Protein AF-A0A8S3S6T2-F1 (afdb_monomer)

Secondary structure (DSSP, 8-state):
-HHHHHHHHHHHHHHHHT---HHHHHHHHHHHTHHHHTTTHHHHTTS--HHHHHHHHHHHHHHHT--TTS-HHHHHHHTT---HHHHHHHHHHHHHHHHHTS-TTSHHHHHHHHHHHHHHTT--SHHHHHHHHHHHTT-HHHHHH---S-HHHHHHHHHHHHHHHHHHHHHHHHHHHHHHHHHHHHHHHHTT--

Mean predicted aligned error: 10.06 Å

Foldseek 3Di:
DQLVVQLVVLVVV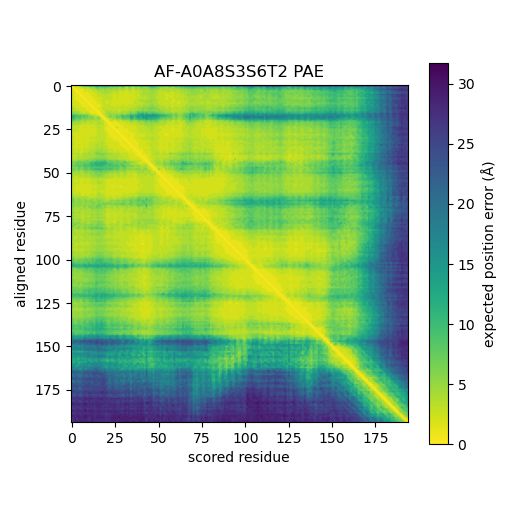CVVVVDLDLVVSVVSCCVGNVCVLLVCLLQVLLDDDVVQQVSVLVSLCVSVVHDPPDDSVVSQVVSVHDGSSLVSNLNNVLVLLVLLPDDCPDPVVVVVVVVVVVVVVVDDDSLNSNCCSCVVLVNNVCNVVSHDDDSVVVSVVSSVSSVVVVVVVVVVVVVVVVVVVVVVVVVVVVVVPD

Solvent-accessible surface area (backbone atoms only — not comparable to full-atom values): 11033 Å² total; per-residue (Å²): 116,68,56,58,51,49,48,51,50,51,53,50,53,34,61,74,68,72,49,76,52,66,66,62,52,48,55,52,39,59,70,60,34,43,61,65,72,48,58,64,17,49,78,63,17,74,61,92,60,69,70,64,47,51,56,53,44,55,48,38,23,58,66,74,69,49,61,91,84,56,61,59,66,58,40,28,57,80,67,74,49,79,68,59,60,58,65,32,44,44,34,29,52,54,47,51,53,52,46,59,76,45,62,76,87,39,66,71,38,46,54,46,54,53,45,44,56,40,31,78,73,70,42,86,48,70,53,44,43,51,48,51,55,32,46,77,70,74,41,42,68,52,65,73,63,65,58,70,90,58,63,66,64,47,52,55,52,49,54,49,47,54,55,49,59,46,51,54,51,50,53,54,48,53,53,50,56,50,50,51,50,54,50,53,52,54,57,55,63,62,72,75,77,121

Nearest PDB structures (foldseek):
  1jad-assembly1_B  TM=1.610E-01  e=6.291E+00  Meleagris gallopavo

Radius of gyration: 21.21 Å; Cα contacts (8 Å, |Δi|>4): 135; chains: 1; bounding box: 50×42×71 Å

Structure (mmCIF, N/CA/C/O backbone):
data_AF-A0A8S3S6T2-F1
#
_entry.id   AF-A0A8S3S6T2-F1
#
loop_
_atom_site.group_PDB
_atom_site.id
_atom_site.type_symbol
_atom_site.label_atom_id
_atom_site.label_alt_id
_atom_site.label_comp_id
_atom_site.label_asym_id
_atom_site.label_entity_id
_atom_site.label_seq_id
_atom_site.pdbx_PDB_ins_code
_atom_site.Cartn_x
_atom_site.Cartn_y
_atom_site.Cartn_z
_atom_site.occupancy
_atom_site.B_iso_or_equiv
_atom_site.auth_seq_id
_atom_site.auth_comp_id
_atom_site.auth_asym_id
_atom_site.auth_atom_id
_atom_site.pdbx_PDB_model_num
ATOM 1 N N . MET A 1 1 ? 0.629 12.978 9.770 1.00 64.44 1 MET A N 1
ATOM 2 C CA . MET A 1 1 ? -0.128 14.233 9.999 1.00 64.44 1 MET A CA 1
ATOM 3 C C . MET A 1 1 ? -1.414 14.351 9.166 1.00 64.44 1 MET A C 1
ATOM 5 O O . MET A 1 1 ? -2.444 14.631 9.758 1.00 64.44 1 MET A O 1
ATOM 9 N N . GLN A 1 2 ? -1.421 14.128 7.840 1.00 82.88 2 GLN A N 1
ATOM 10 C CA . GLN A 1 2 ? -2.664 14.239 7.039 1.00 82.88 2 GLN A CA 1
ATOM 11 C C . GLN A 1 2 ? -3.603 13.024 7.177 1.00 82.88 2 GLN A C 1
ATOM 13 O O . GLN A 1 2 ? -4.803 13.198 7.371 1.00 82.88 2 GLN A O 1
ATOM 18 N N . CYS A 1 3 ? -3.068 11.796 7.185 1.00 86.81 3 CYS A N 1
ATOM 19 C CA . CYS A 1 3 ? -3.890 10.588 7.354 1.00 86.81 3 CYS A CA 1
ATOM 20 C C . CYS A 1 3 ? -4.623 10.554 8.701 1.00 86.81 3 CYS A C 1
ATOM 22 O O . CYS A 1 3 ? -5.774 10.141 8.771 1.00 86.81 3 CYS A O 1
ATOM 24 N N . GLU A 1 4 ? -3.983 11.024 9.775 1.00 88.75 4 GLU A N 1
ATOM 25 C CA . GLU A 1 4 ? -4.606 11.080 11.104 1.00 88.75 4 GLU A CA 1
ATOM 26 C C . GLU A 1 4 ? -5.757 12.091 11.159 1.00 88.75 4 GLU A C 1
ATOM 28 O O . GLU A 1 4 ? -6.764 11.825 11.811 1.00 88.75 4 GLU A O 1
ATOM 33 N N . LYS A 1 5 ? -5.664 13.209 10.424 1.00 90.69 5 LYS A N 1
ATOM 34 C CA . LYS A 1 5 ? -6.773 14.164 10.281 1.00 90.69 5 LYS A CA 1
ATOM 35 C C . LYS A 1 5 ? -7.962 13.527 9.563 1.00 90.69 5 LYS A C 1
ATOM 37 O O . LYS A 1 5 ? -9.080 13.609 10.066 1.00 90.69 5 LYS A O 1
ATOM 42 N N . ALA A 1 6 ? -7.716 12.850 8.440 1.00 91.69 6 ALA A N 1
ATOM 43 C CA . ALA A 1 6 ? -8.756 12.125 7.708 1.00 91.69 6 ALA A CA 1
ATOM 44 C C . ALA A 1 6 ? -9.410 11.043 8.582 1.00 91.69 6 ALA A C 1
ATOM 46 O O . ALA A 1 6 ? -10.631 10.939 8.650 1.00 91.69 6 ALA A O 1
ATOM 47 N N . LEU A 1 7 ? -8.603 10.299 9.337 1.00 92.44 7 LEU A N 1
ATOM 48 C CA . LEU A 1 7 ? -9.078 9.265 10.249 1.00 92.44 7 LEU A CA 1
ATOM 49 C C . LEU A 1 7 ? -9.921 9.854 11.392 1.00 92.44 7 LEU A C 1
ATOM 51 O O . LEU A 1 7 ? -10.981 9.320 11.702 1.00 92.44 7 LEU A O 1
ATOM 55 N N . ASN A 1 8 ? -9.513 10.976 11.988 1.00 92.06 8 ASN A N 1
ATOM 56 C CA . ASN A 1 8 ? -10.302 11.660 13.018 1.00 92.06 8 ASN A CA 1
ATOM 57 C C . ASN A 1 8 ? -11.626 12.211 12.473 1.00 92.06 8 ASN A C 1
ATOM 59 O O . ASN A 1 8 ? -12.642 12.154 13.163 1.00 92.06 8 ASN A O 1
ATOM 63 N N . MET A 1 9 ? -11.636 12.686 11.228 1.00 92.00 9 MET A N 1
ATOM 64 C CA . MET A 1 9 ? -12.861 13.101 10.551 1.00 92.00 9 MET A CA 1
ATOM 65 C C . MET A 1 9 ? -13.825 11.922 10.361 1.00 92.00 9 MET A C 1
ATOM 67 O O . MET A 1 9 ? -14.999 12.055 10.698 1.00 92.00 9 MET A O 1
ATOM 71 N N . ILE A 1 10 ? -13.335 10.751 9.929 1.00 91.88 10 ILE A N 1
ATOM 72 C CA . ILE A 1 10 ? -14.151 9.526 9.834 1.00 91.88 10 ILE A CA 1
ATOM 73 C C . ILE A 1 10 ? -14.732 9.165 11.201 1.00 91.88 10 ILE A C 1
ATOM 75 O O . ILE A 1 10 ? -15.937 8.946 11.316 1.00 91.88 10 ILE A O 1
ATOM 79 N N . LYS A 1 11 ? -13.899 9.158 12.251 1.00 90.31 11 LYS A N 1
ATOM 80 C CA . LYS A 1 11 ? -14.349 8.863 13.619 1.00 90.31 11 LYS A CA 1
ATOM 81 C C . LYS A 1 11 ? -15.493 9.773 14.047 1.00 90.31 11 LYS A C 1
ATOM 83 O O . LYS A 1 11 ? -16.499 9.305 14.569 1.00 90.31 11 LYS A O 1
ATOM 88 N N . HIS A 1 12 ? -15.348 11.069 13.797 1.00 90.56 12 HIS A N 1
ATOM 89 C CA . HIS A 1 12 ? -16.364 12.058 14.119 1.00 90.56 12 HIS A CA 1
ATOM 90 C C . HIS A 1 12 ? -17.656 11.854 13.309 1.00 90.56 12 HIS A C 1
ATOM 92 O O . HIS A 1 12 ? -18.742 11.891 13.885 1.00 90.56 12 HIS A O 1
ATOM 98 N N . CYS A 1 13 ? -17.560 11.583 12.004 1.00 89.25 13 CYS A N 1
ATOM 99 C CA . CYS A 1 13 ? -18.720 11.271 11.164 1.00 89.25 13 CYS A CA 1
ATOM 100 C C . CYS A 1 13 ? -19.471 10.028 11.656 1.00 89.25 13 CYS A C 1
ATOM 102 O O . CYS A 1 13 ? -20.690 10.065 11.785 1.00 89.25 13 CYS A O 1
ATOM 104 N N . MET A 1 14 ? -18.758 8.954 11.997 1.00 88.88 14 MET A N 1
ATOM 105 C CA . MET A 1 14 ? -19.370 7.726 12.512 1.00 88.88 14 MET A CA 1
ATOM 106 C C . MET A 1 14 ? -20.026 7.931 13.880 1.00 88.88 14 MET A C 1
ATOM 108 O O . MET A 1 14 ? -21.134 7.451 14.103 1.00 88.88 14 MET A O 1
ATOM 112 N N . CYS A 1 15 ? -19.395 8.702 14.774 1.00 87.31 15 CYS A N 1
ATOM 113 C CA . CYS A 1 15 ? -20.009 9.080 16.047 1.00 87.31 15 CYS A CA 1
ATOM 114 C C . CYS A 1 15 ? -21.300 9.885 15.842 1.00 87.31 15 CYS A C 1
ATOM 116 O O . CYS A 1 15 ? -22.280 9.627 16.533 1.00 87.31 15 CYS A O 1
ATOM 118 N N . LYS A 1 16 ? -21.330 10.818 14.880 1.00 89.31 16 LYS A N 1
ATOM 119 C CA . LYS A 1 16 ? -22.539 11.595 14.553 1.00 89.31 16 LYS A CA 1
ATOM 120 C C . LYS A 1 16 ? -23.675 10.739 13.996 1.00 89.31 16 LYS A C 1
ATOM 122 O O . LYS A 1 16 ? -24.831 11.038 14.262 1.00 89.31 16 LYS A O 1
ATOM 127 N N . LEU A 1 17 ? -23.349 9.697 13.236 1.00 87.19 17 LEU A N 1
ATOM 128 C CA . LEU A 1 17 ? -24.334 8.756 12.699 1.00 87.19 17 LEU A CA 1
ATOM 129 C C . LEU A 1 17 ? -24.820 7.743 13.748 1.00 87.19 17 LEU A C 1
ATOM 131 O O . LEU A 1 17 ? -25.789 7.037 13.499 1.00 87.19 17 LEU A O 1
ATOM 135 N N . GLY A 1 18 ? -24.157 7.644 14.907 1.00 84.94 18 GLY A N 1
ATOM 136 C CA . GLY A 1 18 ? -24.501 6.683 15.959 1.00 84.94 18 GLY A CA 1
ATOM 137 C C . GLY A 1 18 ? -24.219 5.220 15.593 1.00 84.94 18 GLY A C 1
ATOM 138 O O . GLY A 1 18 ? -24.588 4.321 16.342 1.00 84.94 18 GLY A O 1
ATOM 139 N N . THR A 1 19 ? -23.549 4.961 14.467 1.00 82.00 19 THR A N 1
ATOM 140 C CA . THR A 1 19 ? -23.287 3.610 13.954 1.00 82.00 19 THR A CA 1
ATOM 141 C C . THR A 1 19 ? -21.805 3.261 14.032 1.00 82.00 19 THR A C 1
ATOM 143 O O . THR A 1 19 ? -20.956 4.026 13.571 1.00 82.00 19 THR A O 1
ATOM 146 N N . ARG A 1 20 ? -21.493 2.057 14.521 1.00 80.00 20 ARG A N 1
ATOM 147 C CA . ARG A 1 20 ? -20.164 1.429 14.404 1.00 80.00 20 ARG A CA 1
ATOM 148 C C . ARG A 1 20 ? -20.196 0.228 13.464 1.00 80.00 20 ARG A C 1
ATOM 1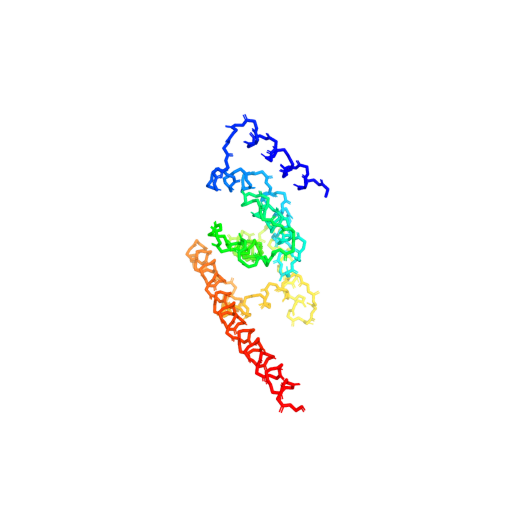50 O O . ARG A 1 20 ? -19.625 -0.814 13.763 1.00 80.00 20 ARG A O 1
ATOM 157 N N . ASP A 1 21 ? -20.897 0.368 12.342 1.00 89.31 21 ASP A N 1
ATOM 158 C CA . ASP A 1 21 ? -20.868 -0.669 11.317 1.00 89.31 21 ASP A CA 1
ATOM 159 C C . ASP A 1 21 ? -19.452 -0.788 10.740 1.00 89.31 21 ASP A C 1
ATOM 161 O O . ASP A 1 21 ? -18.853 0.196 10.288 1.00 89.31 21 ASP A O 1
ATOM 165 N N . ILE A 1 22 ? -18.927 -2.011 10.781 1.00 88.31 22 ILE A N 1
ATOM 166 C CA . ILE A 1 22 ? -17.575 -2.336 10.344 1.00 88.31 22 ILE A CA 1
ATOM 167 C C . ILE A 1 22 ? -17.441 -2.063 8.844 1.00 88.31 22 ILE A C 1
ATOM 169 O O . ILE A 1 22 ? -16.479 -1.426 8.406 1.00 88.31 22 ILE A O 1
ATOM 173 N N . ASN A 1 23 ? -18.447 -2.463 8.064 1.00 90.31 23 ASN A N 1
ATOM 174 C CA . ASN A 1 23 ? -18.429 -2.330 6.612 1.00 90.31 23 ASN A CA 1
ATOM 175 C C . ASN A 1 23 ? -18.438 -0.862 6.183 1.00 90.31 23 ASN A C 1
ATOM 177 O O . ASN A 1 23 ? -17.625 -0.452 5.354 1.00 90.31 23 ASN A O 1
ATOM 181 N N . LEU A 1 24 ? -19.322 -0.047 6.763 1.00 90.88 24 LEU A N 1
ATOM 182 C CA . LEU A 1 24 ? -19.354 1.393 6.516 1.00 90.88 24 LEU A CA 1
ATOM 183 C C . LEU A 1 24 ? -18.045 2.075 6.931 1.00 90.88 24 LEU A C 1
ATOM 185 O O . LEU A 1 24 ? -17.508 2.884 6.172 1.00 90.88 24 LEU A O 1
ATOM 189 N N . GLY A 1 25 ? -17.506 1.728 8.104 1.00 91.12 25 GLY A N 1
ATOM 190 C CA . GLY A 1 25 ? -16.242 2.277 8.591 1.00 91.12 25 GLY A CA 1
ATOM 191 C C . GLY A 1 25 ? -15.090 2.027 7.618 1.00 91.12 25 GLY A C 1
ATOM 192 O O . GLY A 1 25 ? -14.357 2.958 7.277 1.00 91.12 25 GLY A O 1
ATOM 193 N N . PHE A 1 26 ? -14.967 0.800 7.105 1.00 92.25 26 PHE A N 1
ATOM 194 C CA . PHE A 1 26 ? -13.933 0.477 6.122 1.00 92.25 26 PHE A CA 1
ATOM 195 C C . PHE A 1 26 ? -14.191 1.074 4.741 1.00 92.25 26 PHE A C 1
ATOM 197 O O . PHE A 1 26 ? -13.233 1.504 4.107 1.00 92.25 26 PHE A O 1
ATOM 204 N N . LYS A 1 27 ? -15.446 1.219 4.297 1.00 92.25 27 LYS A N 1
ATOM 205 C CA . LYS A 1 27 ? -15.754 1.956 3.056 1.00 92.25 27 LYS A CA 1
ATOM 206 C C . LYS A 1 27 ? -15.274 3.407 3.120 1.00 92.25 27 LYS A C 1
ATOM 208 O O . LYS A 1 27 ? -14.689 3.907 2.158 1.00 92.25 27 LYS A O 1
ATOM 213 N N . LEU A 1 28 ? -15.482 4.078 4.254 1.00 92.62 28 LEU A N 1
ATOM 214 C CA . LEU A 1 28 ? -14.995 5.444 4.473 1.00 92.62 28 LEU A CA 1
ATOM 215 C C . LEU A 1 28 ? -13.465 5.488 4.562 1.00 92.62 28 LEU A C 1
ATOM 217 O O . LEU A 1 28 ? -12.834 6.369 3.977 1.00 92.62 28 LEU A O 1
ATOM 221 N N . PHE A 1 29 ? -12.862 4.519 5.250 1.00 93.31 29 PHE A N 1
ATOM 222 C CA . PHE A 1 29 ? -11.410 4.391 5.343 1.00 93.31 29 PHE A CA 1
ATOM 223 C C . PHE A 1 29 ? -10.761 4.210 3.965 1.00 93.31 29 PHE A C 1
ATOM 225 O O . PHE A 1 29 ? -9.846 4.958 3.613 1.00 93.31 29 PHE A O 1
ATOM 232 N N . ASP A 1 30 ? -11.261 3.271 3.164 1.00 92.38 30 ASP A N 1
ATOM 233 C CA . ASP A 1 30 ? -10.734 2.968 1.833 1.00 92.38 30 ASP A CA 1
ATOM 234 C C . ASP A 1 30 ? -10.963 4.133 0.852 1.00 92.38 30 ASP A C 1
ATOM 236 O O . ASP A 1 30 ? -10.140 4.365 -0.029 1.00 92.38 30 ASP A O 1
ATOM 240 N N . SER A 1 31 ? -12.017 4.934 1.040 1.00 92.75 31 SER A N 1
ATOM 241 C CA . SER A 1 31 ? -12.287 6.102 0.187 1.00 92.75 31 SER A CA 1
ATOM 242 C C . SER A 1 31 ? -11.440 7.330 0.537 1.00 92.75 31 SER A C 1
ATOM 244 O O . SER A 1 31 ? -11.069 8.088 -0.354 1.00 92.75 31 SER A O 1
ATOM 246 N N . MET A 1 32 ? -11.140 7.565 1.820 1.00 92.75 32 MET A N 1
ATOM 247 C CA . MET A 1 32 ? -10.500 8.815 2.265 1.00 92.75 32 MET A CA 1
ATOM 248 C C . MET A 1 32 ? -9.049 8.642 2.710 1.00 92.75 32 MET A C 1
ATOM 250 O O . MET A 1 32 ? -8.221 9.514 2.468 1.00 92.75 32 MET A O 1
ATOM 254 N N . VAL A 1 33 ? -8.732 7.544 3.398 1.00 93.12 33 VAL A N 1
ATOM 255 C CA . VAL A 1 33 ? -7.414 7.327 4.013 1.00 93.12 33 VAL A CA 1
ATOM 256 C C . VAL A 1 33 ? -6.501 6.552 3.071 1.00 93.12 33 VAL A C 1
ATOM 258 O O . VAL A 1 33 ? -5.336 6.923 2.922 1.00 93.12 33 VAL A O 1
ATOM 261 N N . ALA A 1 34 ? -7.014 5.517 2.401 1.00 90.62 34 ALA A N 1
ATOM 262 C CA . ALA A 1 34 ? -6.203 4.693 1.509 1.00 90.62 34 ALA A CA 1
ATOM 263 C C . ALA A 1 34 ? -5.533 5.486 0.364 1.00 90.62 34 ALA A C 1
ATOM 265 O O . ALA A 1 34 ? -4.336 5.283 0.164 1.00 90.62 34 ALA A O 1
ATOM 266 N N . PRO A 1 35 ? -6.188 6.450 -0.323 1.00 91.44 35 PRO A N 1
ATOM 267 C CA . PRO A 1 35 ? -5.526 7.250 -1.359 1.00 91.44 35 PRO A CA 1
ATOM 268 C C . PRO A 1 35 ? -4.346 8.070 -0.825 1.00 91.44 35 PRO A C 1
ATOM 270 O O . PRO A 1 35 ? -3.339 8.225 -1.512 1.00 91.44 35 PRO A O 1
ATOM 273 N N . ILE A 1 36 ? -4.443 8.558 0.417 1.00 92.81 36 ILE A N 1
ATOM 274 C CA . ILE A 1 36 ? -3.371 9.324 1.066 1.00 92.81 36 ILE A CA 1
ATOM 275 C C . ILE A 1 36 ? -2.209 8.394 1.435 1.00 92.81 36 ILE A C 1
ATOM 277 O O . ILE A 1 36 ? -1.050 8.752 1.246 1.00 92.81 36 ILE A O 1
ATOM 281 N N . LEU A 1 37 ? -2.508 7.192 1.939 1.00 90.38 37 LEU A N 1
ATOM 282 C CA . LEU A 1 37 ? -1.490 6.197 2.296 1.00 90.38 37 LEU A CA 1
ATOM 283 C C . LEU A 1 37 ? -0.775 5.616 1.074 1.00 90.38 37 LEU A C 1
ATOM 285 O O . LEU A 1 37 ? 0.415 5.321 1.140 1.00 90.38 37 LEU A O 1
ATOM 289 N N . TYR A 1 38 ? -1.494 5.441 -0.031 1.00 90.50 38 TYR A N 1
ATOM 290 C CA . TYR A 1 38 ? -0.960 4.872 -1.266 1.00 90.50 38 TYR A CA 1
ATOM 291 C C . TYR A 1 38 ? -0.344 5.913 -2.198 1.00 90.50 38 TYR A C 1
ATOM 293 O O . TYR A 1 38 ? 0.106 5.567 -3.292 1.00 90.50 38 TYR A O 1
ATOM 301 N N . TYR A 1 39 ? -0.287 7.175 -1.778 1.00 91.50 39 TYR A N 1
ATOM 302 C CA . TYR A 1 39 ? 0.362 8.212 -2.558 1.00 91.50 39 TYR A CA 1
ATOM 303 C C . TYR A 1 39 ? 1.842 7.872 -2.786 1.00 91.50 39 TYR A C 1
ATOM 305 O O . TYR A 1 39 ? 2.598 7.635 -1.844 1.00 91.50 39 TYR A O 1
ATOM 313 N N . GLY A 1 40 ? 2.250 7.813 -4.055 1.00 88.06 40 GLY A N 1
ATOM 314 C CA . GLY A 1 40 ? 3.617 7.455 -4.443 1.00 88.06 40 GLY A CA 1
ATOM 315 C C . GLY A 1 40 ? 3.986 5.980 -4.234 1.00 88.06 40 GLY A C 1
ATOM 316 O O . GLY A 1 40 ? 5.147 5.619 -4.428 1.00 88.06 40 GLY A O 1
ATOM 317 N N . ALA A 1 41 ? 3.032 5.112 -3.882 1.00 90.62 41 ALA A N 1
ATOM 318 C CA . ALA A 1 41 ? 3.279 3.683 -3.680 1.00 90.62 41 ALA A CA 1
ATOM 319 C C . ALA A 1 41 ? 3.882 2.997 -4.915 1.00 90.62 41 ALA A C 1
ATOM 321 O O . ALA A 1 41 ? 4.636 2.051 -4.777 1.00 90.62 41 ALA A O 1
ATOM 322 N N . GLU A 1 42 ? 3.612 3.483 -6.123 1.00 90.75 42 GLU A N 1
ATOM 323 C CA . GLU A 1 42 ? 4.175 2.932 -7.365 1.00 90.75 42 GLU A CA 1
ATOM 324 C C . GLU A 1 42 ? 5.709 3.034 -7.423 1.00 90.75 42 GLU A C 1
ATOM 326 O O . GLU A 1 42 ? 6.390 2.154 -7.946 1.00 90.75 42 GLU A O 1
ATOM 331 N N . LEU A 1 43 ? 6.271 4.085 -6.825 1.00 89.00 43 LEU A N 1
ATOM 332 C CA . LEU A 1 43 ? 7.713 4.320 -6.806 1.00 89.00 43 LEU A CA 1
ATOM 333 C C . LEU A 1 43 ? 8.363 3.790 -5.525 1.00 89.00 43 LEU A C 1
ATOM 335 O O . LEU A 1 43 ? 9.454 3.227 -5.573 1.00 89.00 43 LEU A O 1
ATOM 339 N N . TRP A 1 44 ? 7.696 3.948 -4.380 1.00 86.25 44 TRP A N 1
ATOM 340 C CA . TRP A 1 44 ? 8.269 3.647 -3.062 1.00 86.25 44 TRP A CA 1
ATOM 341 C C . TRP A 1 44 ? 7.779 2.325 -2.458 1.00 86.25 44 TRP A C 1
ATOM 343 O O . TRP A 1 44 ? 8.333 1.853 -1.468 1.00 86.25 44 TRP A O 1
ATOM 353 N N . GLY A 1 45 ? 6.771 1.693 -3.063 1.00 83.00 45 GLY A N 1
ATOM 354 C CA . GLY A 1 45 ? 6.038 0.558 -2.499 1.00 83.00 45 GLY A CA 1
ATOM 355 C C . GLY A 1 45 ? 6.752 -0.782 -2.480 1.00 83.00 45 GLY A C 1
ATOM 356 O O . GLY A 1 45 ? 6.132 -1.807 -2.221 1.00 83.00 45 GLY A O 1
ATOM 357 N N . T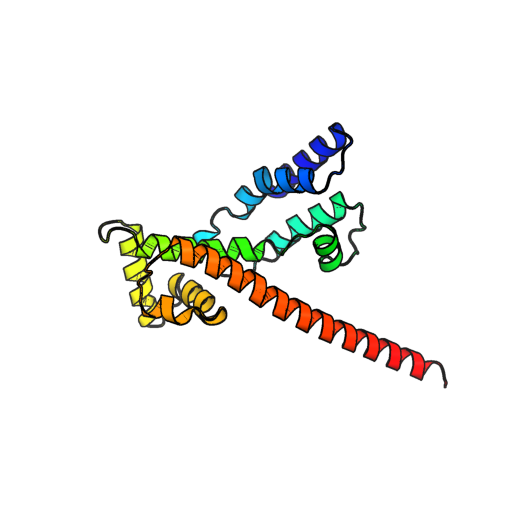HR A 1 46 ? 8.050 -0.805 -2.759 1.00 80.25 46 THR A N 1
ATOM 358 C CA . THR A 1 46 ? 8.830 -2.041 -2.836 1.00 80.25 46 THR A CA 1
ATOM 359 C C . THR A 1 46 ? 9.206 -2.599 -1.464 1.00 80.25 46 THR A C 1
ATOM 361 O O . THR A 1 46 ? 9.584 -3.760 -1.358 1.00 80.25 46 THR A O 1
ATOM 364 N N . GLU A 1 47 ? 9.126 -1.787 -0.408 1.00 80.19 47 GLU A N 1
ATOM 365 C CA . GLU A 1 47 ? 9.561 -2.141 0.946 1.00 80.19 47 GLU A CA 1
ATOM 366 C C . GLU A 1 47 ? 8.412 -2.044 1.958 1.00 80.19 47 GLU A C 1
ATOM 368 O O . GLU A 1 47 ? 7.450 -1.292 1.779 1.00 80.19 47 GLU A O 1
ATOM 373 N N . LYS A 1 48 ? 8.494 -2.828 3.042 1.00 77.50 48 LYS A N 1
ATOM 374 C CA . LYS A 1 48 ? 7.467 -2.837 4.090 1.00 77.50 48 LYS A CA 1
ATOM 375 C C . LYS A 1 48 ? 7.600 -1.605 4.982 1.00 77.50 48 LYS A C 1
ATOM 377 O O . LYS A 1 48 ? 8.517 -1.509 5.793 1.00 77.50 48 LYS A O 1
ATOM 382 N N . VAL A 1 49 ? 6.624 -0.706 4.891 1.00 81.44 49 VAL A N 1
ATOM 383 C CA . VAL A 1 49 ? 6.540 0.491 5.735 1.00 81.44 49 VAL A CA 1
ATOM 384 C C . VAL A 1 49 ? 5.618 0.221 6.928 1.00 81.44 49 VAL A C 1
ATOM 386 O O . VAL A 1 49 ? 4.404 0.078 6.773 1.00 81.44 49 VAL A O 1
ATOM 389 N N . LYS A 1 50 ? 6.187 0.156 8.140 1.00 83.12 50 LYS A N 1
ATOM 390 C CA . LYS A 1 50 ? 5.441 -0.117 9.390 1.00 83.12 50 LYS A CA 1
ATOM 391 C C . LYS A 1 50 ? 4.406 0.967 9.723 1.00 83.12 50 LYS A C 1
ATOM 393 O O . LYS A 1 50 ? 3.380 0.679 10.346 1.00 83.12 50 LYS A O 1
ATOM 398 N N . ASP A 1 51 ? 4.647 2.199 9.289 1.00 84.94 51 ASP A N 1
ATOM 399 C CA . ASP A 1 51 ? 3.771 3.335 9.586 1.00 84.94 51 ASP A CA 1
ATOM 400 C C . ASP A 1 51 ? 2.398 3.200 8.919 1.00 84.94 51 ASP A C 1
ATOM 402 O O . ASP A 1 51 ? 1.386 3.572 9.513 1.00 84.94 51 ASP A O 1
ATOM 406 N N . ILE A 1 52 ? 2.343 2.589 7.729 1.00 87.19 52 ILE A N 1
ATOM 407 C CA . ILE A 1 52 ? 1.093 2.357 6.993 1.00 87.19 52 ILE A CA 1
ATOM 408 C C . ILE A 1 52 ? 0.185 1.408 7.788 1.00 87.19 52 ILE A C 1
ATOM 410 O O . ILE A 1 52 ? -0.985 1.711 8.026 1.00 87.19 52 ILE A O 1
ATOM 414 N N . GLU A 1 53 ? 0.740 0.299 8.286 1.00 88.75 53 GLU A N 1
ATOM 415 C CA . GLU A 1 53 ? -0.000 -0.675 9.102 1.00 88.75 53 GLU A CA 1
ATOM 416 C C . GLU A 1 53 ? -0.475 -0.083 10.429 1.00 88.75 53 GLU A C 1
ATOM 418 O O . GLU A 1 53 ? -1.558 -0.406 10.921 1.00 88.75 53 GLU A O 1
ATOM 423 N N . THR A 1 54 ? 0.313 0.821 11.011 1.00 90.19 54 THR A N 1
ATOM 424 C CA . THR A 1 54 ? -0.025 1.464 12.284 1.00 90.19 54 THR A CA 1
ATOM 425 C C . THR A 1 54 ? -1.330 2.257 12.183 1.00 90.19 54 THR A C 1
ATOM 427 O O . THR A 1 54 ? -2.127 2.249 13.123 1.00 90.19 54 THR A O 1
ATOM 430 N N . VAL A 1 55 ? -1.593 2.897 11.039 1.00 91.81 55 VAL A N 1
ATOM 431 C CA . VAL A 1 55 ? -2.838 3.644 10.803 1.00 91.81 55 VAL A CA 1
ATOM 432 C C . VAL A 1 55 ? -4.048 2.707 10.755 1.00 91.81 55 VAL A C 1
ATOM 434 O O . VAL A 1 55 ? -5.035 2.972 11.447 1.00 91.81 55 VAL A O 1
ATOM 437 N N . GLN A 1 56 ? -3.965 1.590 10.019 1.00 91.56 56 GLN A N 1
ATOM 438 C CA . GLN A 1 56 ? -5.045 0.595 9.979 1.00 91.56 56 GLN A CA 1
ATOM 439 C C . GLN A 1 56 ? -5.289 -0.017 11.363 1.00 91.56 56 GLN A C 1
ATOM 441 O O . GLN A 1 56 ? -6.427 -0.065 11.818 1.00 91.56 56 GLN A O 1
ATOM 446 N N . ASN A 1 57 ? -4.235 -0.420 12.074 1.00 92.06 57 ASN A N 1
ATOM 447 C CA . ASN A 1 57 ? -4.365 -1.046 13.392 1.00 92.06 57 ASN A CA 1
ATOM 448 C C . ASN A 1 57 ? -5.026 -0.113 14.417 1.00 92.06 57 ASN A C 1
ATOM 450 O O . ASN A 1 57 ? -5.897 -0.542 15.177 1.00 92.06 57 ASN A O 1
ATOM 454 N N . LYS A 1 58 ? -4.662 1.178 14.414 1.00 91.62 58 LYS A N 1
ATOM 455 C CA . LYS A 1 58 ? -5.321 2.201 15.243 1.00 91.62 58 LYS A CA 1
ATOM 456 C C . LYS A 1 58 ? -6.806 2.339 14.897 1.00 91.62 58 LYS A C 1
ATOM 458 O O . LYS A 1 58 ? -7.617 2.543 15.801 1.00 91.62 58 LYS A O 1
ATOM 463 N N . PHE A 1 59 ? -7.159 2.253 13.614 1.00 91.69 59 PHE A N 1
ATOM 464 C CA . PHE A 1 59 ? -8.546 2.329 13.164 1.00 91.69 59 PHE A CA 1
ATOM 465 C C . PHE A 1 59 ? -9.354 1.099 13.592 1.00 91.69 59 PHE A C 1
ATOM 467 O O . PHE A 1 59 ? -10.387 1.272 14.234 1.00 91.69 59 PHE A O 1
ATOM 474 N N . CYS A 1 60 ? -8.853 -0.117 13.345 1.00 91.62 60 CYS A N 1
ATOM 475 C CA . CYS A 1 60 ? -9.521 -1.363 13.738 1.00 91.62 60 CYS A CA 1
ATOM 476 C C . CYS A 1 60 ? -9.793 -1.412 15.246 1.00 91.62 60 CYS A C 1
ATOM 478 O O . CYS A 1 60 ? -10.916 -1.674 15.669 1.00 91.62 60 CYS A O 1
ATOM 480 N N . LYS A 1 61 ? -8.787 -1.090 16.073 1.00 92.31 61 LYS A N 1
ATOM 481 C CA . LYS A 1 61 ? -8.954 -1.073 17.535 1.00 92.31 61 LYS A CA 1
ATOM 482 C C . LYS A 1 61 ? -9.996 -0.057 17.982 1.00 92.31 61 LYS A C 1
ATOM 484 O O . LYS A 1 61 ? -10.787 -0.349 18.868 1.00 92.31 61 LYS A O 1
ATOM 489 N N . TRP A 1 62 ? -10.010 1.127 17.372 1.00 92.12 62 TRP A N 1
ATOM 490 C CA . TRP A 1 62 ? -11.012 2.140 17.688 1.00 92.12 62 TRP A CA 1
ATOM 491 C C . TRP A 1 62 ? -12.426 1.696 17.292 1.00 92.12 62 TRP A C 1
ATOM 493 O O . TRP A 1 62 ? -13.353 1.874 18.079 1.00 92.12 62 TRP A O 1
ATOM 503 N N . LEU A 1 63 ? -12.576 1.090 16.113 1.00 90.81 63 LEU A N 1
ATOM 504 C CA . LEU A 1 63 ? -13.855 0.619 15.584 1.00 90.81 63 LEU A CA 1
ATOM 505 C C . LEU A 1 63 ? -14.477 -0.457 16.487 1.00 90.81 63 LEU A C 1
ATOM 507 O O . LEU A 1 63 ? -15.654 -0.368 16.829 1.00 90.81 63 LEU A O 1
ATOM 511 N N . LEU A 1 64 ? -13.651 -1.402 16.946 1.00 90.00 64 LEU A N 1
ATOM 512 C CA . LEU A 1 64 ? -14.039 -2.484 17.857 1.00 90.00 64 LEU A CA 1
ATOM 513 C C . LEU A 1 64 ? -14.090 -2.060 19.338 1.00 90.00 64 LEU A C 1
ATOM 515 O O . LEU A 1 64 ? -14.505 -2.841 20.187 1.00 90.00 64 LEU A O 1
ATOM 519 N N . GLY A 1 65 ? -13.648 -0.846 19.683 1.00 88.94 65 GLY A N 1
ATOM 520 C CA . GLY A 1 65 ? -13.551 -0.395 21.078 1.00 88.94 65 GLY A CA 1
ATOM 521 C C . GLY A 1 65 ? -12.477 -1.118 21.905 1.00 88.94 65 GLY A C 1
ATOM 522 O O . GLY A 1 65 ? -12.546 -1.128 23.131 1.00 88.94 65 GLY A O 1
ATOM 523 N N . MET A 1 66 ? -11.481 -1.720 21.254 1.00 91.06 66 MET A N 1
ATOM 524 C CA . MET A 1 66 ? -10.395 -2.446 21.908 1.00 91.06 66 MET A CA 1
ATOM 525 C C . MET A 1 66 ? -9.350 -1.503 22.517 1.00 91.06 66 MET A C 1
ATOM 527 O O . MET A 1 66 ? -9.060 -0.419 22.001 1.00 91.06 66 MET A O 1
ATOM 531 N N . GLY A 1 67 ? -8.711 -1.959 23.596 1.00 88.44 67 GLY A N 1
ATOM 532 C CA . GLY A 1 67 ? -7.582 -1.262 24.206 1.00 88.44 67 GLY A CA 1
ATOM 533 C C . GLY A 1 67 ? -6.367 -1.174 23.273 1.00 88.44 67 GLY A C 1
ATOM 534 O O . GLY A 1 67 ? -6.137 -2.026 22.415 1.00 88.44 67 GLY A O 1
ATOM 535 N N . GLN A 1 68 ? -5.517 -0.161 23.469 1.00 83.75 68 GLN A N 1
ATOM 536 C CA . GLN A 1 68 ? -4.318 0.024 22.635 1.00 83.75 68 GLN A CA 1
ATOM 537 C C . GLN A 1 68 ? -3.321 -1.143 22.744 1.00 83.75 68 GLN A C 1
ATOM 539 O O . GLN A 1 68 ? -2.600 -1.421 21.786 1.00 83.75 68 GLN A O 1
ATOM 544 N N . LYS A 1 69 ? -3.318 -1.858 23.877 1.00 87.00 69 LYS A N 1
ATOM 545 C CA . LYS A 1 69 ? -2.438 -3.008 24.144 1.00 87.00 69 LYS A CA 1
ATOM 546 C C . LYS A 1 69 ? -2.887 -4.311 23.471 1.00 87.00 69 LYS A C 1
ATOM 548 O O . LYS A 1 69 ? -2.114 -5.261 23.446 1.00 87.00 69 LYS A O 1
ATOM 553 N N . THR A 1 70 ? -4.103 -4.373 22.926 1.00 87.00 70 THR A N 1
ATOM 554 C CA . THR A 1 70 ? -4.606 -5.576 22.249 1.00 87.00 70 THR A CA 1
ATOM 555 C C . THR A 1 70 ? -3.736 -5.918 21.039 1.00 87.00 70 THR A C 1
ATOM 557 O O . THR A 1 70 ? -3.271 -5.019 20.332 1.00 87.00 70 THR A O 1
ATOM 560 N N . ASN A 1 71 ? -3.527 -7.212 20.785 1.00 89.12 71 ASN A N 1
ATOM 561 C CA . ASN A 1 71 ? -2.787 -7.697 19.623 1.00 89.12 71 ASN A CA 1
ATOM 562 C C . ASN A 1 71 ? -3.393 -7.156 18.307 1.00 89.12 71 ASN A C 1
ATOM 564 O O . ASN A 1 71 ? -4.596 -7.265 18.067 1.00 89.12 71 ASN A O 1
ATOM 568 N N . ASN A 1 72 ? -2.542 -6.579 17.453 1.00 87.94 72 ASN A N 1
ATOM 569 C CA . ASN A 1 72 ? -2.926 -6.016 16.157 1.00 87.94 72 ASN A CA 1
ATOM 570 C C . ASN A 1 72 ? -3.488 -7.077 15.199 1.00 87.94 72 ASN A C 1
ATOM 572 O O . ASN A 1 72 ? -4.386 -6.771 14.420 1.00 87.94 72 ASN A O 1
ATOM 576 N N . HIS A 1 73 ? -2.977 -8.310 15.257 1.00 86.38 73 HIS A N 1
ATOM 577 C CA . HIS A 1 73 ? -3.441 -9.401 14.398 1.00 86.38 73 HIS A CA 1
ATOM 578 C C . HIS A 1 73 ? -4.898 -9.758 14.698 1.00 86.38 73 HIS A C 1
ATOM 580 O O . HIS A 1 73 ? -5.711 -9.792 13.781 1.00 86.38 73 HIS A O 1
ATOM 586 N N . ILE A 1 74 ? -5.248 -9.875 15.983 1.00 87.00 74 ILE A N 1
ATOM 587 C CA . ILE A 1 74 ? -6.624 -10.142 16.429 1.00 87.00 74 ILE A CA 1
ATOM 588 C C . ILE A 1 74 ? -7.560 -9.020 15.965 1.00 87.00 74 ILE A C 1
ATOM 590 O O . ILE A 1 74 ? -8.563 -9.282 15.314 1.00 87.00 74 ILE A O 1
ATOM 594 N N . ALA A 1 75 ? -7.194 -7.756 16.211 1.00 88.75 75 ALA A N 1
ATOM 595 C CA . ALA A 1 75 ? -8.026 -6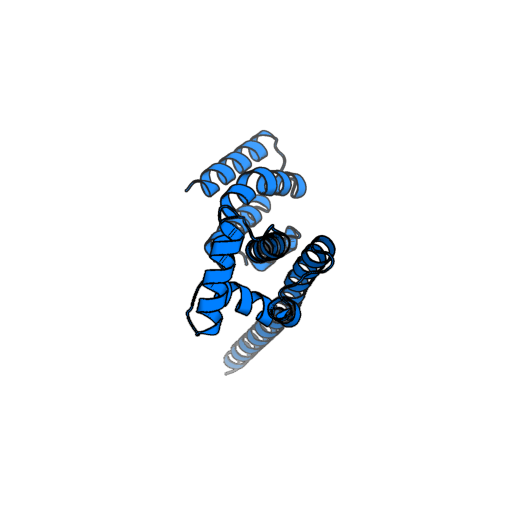.616 15.819 1.00 88.75 75 ALA A CA 1
ATOM 596 C C . ALA A 1 75 ? -8.275 -6.532 14.298 1.00 88.75 75 ALA A C 1
ATOM 598 O O . ALA A 1 75 ? -9.303 -6.014 13.870 1.00 88.75 75 ALA A O 1
ATOM 599 N N . ARG A 1 76 ? -7.335 -7.003 13.469 1.00 88.75 76 ARG A N 1
ATOM 600 C CA . ARG A 1 76 ? -7.509 -7.075 12.010 1.00 88.75 76 ARG A CA 1
ATOM 601 C C . ARG A 1 76 ? -8.341 -8.283 11.578 1.00 88.75 76 ARG A C 1
ATOM 603 O O . ARG A 1 76 ? -9.171 -8.125 10.686 1.00 88.75 76 ARG A O 1
ATOM 610 N N . GLY A 1 77 ? -8.148 -9.434 12.224 1.00 88.25 77 GLY A N 1
ATOM 611 C CA . GLY A 1 77 ? -8.901 -10.664 11.968 1.00 88.25 77 GLY A CA 1
ATOM 612 C C . GLY A 1 77 ? -10.397 -10.502 12.234 1.00 88.25 77 GLY A C 1
ATOM 613 O O . GLY A 1 77 ? -11.196 -10.797 11.354 1.00 88.25 77 GLY A O 1
ATOM 614 N N . GLU A 1 78 ? -10.766 -9.914 13.375 1.00 87.88 78 GLU A N 1
ATOM 615 C CA . GLU A 1 78 ? -12.168 -9.610 13.726 1.00 87.88 78 GLU A CA 1
ATOM 616 C C . GLU A 1 78 ? -12.842 -8.665 12.716 1.00 87.88 78 GLU A C 1
ATOM 618 O O . GLU A 1 78 ? -14.035 -8.750 12.444 1.00 87.88 78 GLU A O 1
ATOM 623 N N . CYS A 1 79 ? -12.060 -7.764 12.120 1.00 86.88 79 CYS A N 1
ATOM 624 C CA . CYS A 1 79 ? -12.516 -6.852 11.075 1.00 86.88 79 CYS A CA 1
ATOM 625 C C . CYS A 1 79 ? -12.539 -7.481 9.669 1.00 86.88 79 CYS A C 1
ATOM 627 O O . CYS A 1 79 ? -12.955 -6.807 8.727 1.00 86.88 79 CYS A O 1
ATOM 629 N N . GLY A 1 80 ? -12.032 -8.707 9.490 1.00 86.62 80 GLY A N 1
ATOM 630 C CA . GLY A 1 80 ? -11.892 -9.352 8.181 1.00 86.62 80 GLY A CA 1
ATOM 631 C C . GLY A 1 80 ? -10.936 -8.625 7.227 1.00 86.62 80 GLY A C 1
ATOM 632 O O . GLY A 1 80 ? -11.169 -8.599 6.019 1.00 86.62 80 GLY A O 1
ATOM 633 N N . ARG A 1 81 ? -9.887 -7.967 7.743 1.00 85.31 81 ARG A N 1
ATOM 634 C CA . ARG A 1 81 ? -8.975 -7.132 6.939 1.00 85.31 81 ARG A CA 1
ATOM 635 C C . ARG A 1 81 ? -7.547 -7.659 6.928 1.00 85.31 81 ARG A C 1
ATOM 637 O O . ARG A 1 81 ? -6.962 -7.922 7.973 1.00 85.31 81 ARG A O 1
ATOM 644 N N . HIS A 1 82 ? -6.945 -7.682 5.743 1.00 84.31 82 HIS A N 1
ATOM 645 C CA . HIS A 1 82 ? -5.521 -7.969 5.569 1.00 84.31 82 HIS A CA 1
ATOM 646 C C . HIS A 1 82 ? -4.644 -6.724 5.776 1.00 84.31 82 HIS A C 1
ATOM 648 O O . HIS A 1 82 ? -5.137 -5.595 5.840 1.00 84.31 82 HIS A O 1
ATOM 654 N N . GLU A 1 83 ? -3.328 -6.928 5.880 1.00 85.38 83 GLU A N 1
ATOM 655 C CA . GLU A 1 83 ? -2.337 -5.845 5.945 1.00 85.38 83 GLU A CA 1
ATOM 656 C C . GLU A 1 83 ? -2.419 -4.940 4.694 1.00 85.38 83 GLU A C 1
ATOM 658 O O . GLU A 1 83 ? -2.390 -5.436 3.563 1.00 85.38 83 GLU A O 1
ATOM 663 N N . LEU A 1 84 ? -2.430 -3.613 4.874 1.00 87.50 84 LEU A N 1
ATOM 664 C CA . LEU A 1 84 ? -2.418 -2.641 3.765 1.00 87.50 84 LEU A CA 1
ATOM 665 C C . LEU A 1 84 ? -1.193 -2.785 2.862 1.00 87.50 84 LEU A C 1
ATOM 667 O O . LEU A 1 84 ? -1.253 -2.421 1.686 1.00 87.50 84 LEU A O 1
ATOM 671 N N . TYR A 1 85 ? -0.096 -3.313 3.404 1.00 86.12 85 TYR A N 1
ATOM 672 C CA . TYR A 1 85 ? 1.132 -3.589 2.677 1.00 86.12 85 TYR A CA 1
ATOM 673 C C . TYR A 1 85 ? 0.897 -4.417 1.413 1.00 86.12 85 TYR A C 1
ATOM 675 O O . TYR A 1 85 ? 1.580 -4.191 0.425 1.00 86.12 85 TYR A O 1
ATOM 683 N N . ILE A 1 86 ? -0.069 -5.342 1.415 1.00 83.44 86 ILE A N 1
ATOM 684 C CA . ILE A 1 86 ? -0.369 -6.174 0.240 1.00 83.44 86 ILE A CA 1
ATOM 685 C C . ILE A 1 86 ? -0.733 -5.278 -0.946 1.00 83.44 86 ILE A C 1
ATOM 687 O O . ILE A 1 86 ? -0.087 -5.311 -1.991 1.00 83.44 86 ILE A O 1
ATOM 691 N N . ASN A 1 87 ? -1.713 -4.399 -0.741 1.00 85.38 87 ASN A N 1
ATOM 692 C CA . ASN A 1 87 ? -2.154 -3.454 -1.761 1.00 85.38 87 ASN A CA 1
ATOM 693 C C . ASN A 1 87 ? -1.058 -2.438 -2.105 1.00 85.38 87 ASN A C 1
ATOM 695 O O . ASN A 1 87 ? -0.938 -2.045 -3.261 1.00 85.38 87 ASN A O 1
ATOM 699 N N . TYR A 1 88 ? -0.248 -2.032 -1.123 1.00 88.25 88 TYR A N 1
ATOM 700 C CA . TYR A 1 88 ? 0.876 -1.114 -1.317 1.00 88.25 88 TYR A CA 1
ATOM 701 C C . TYR A 1 88 ? 1.964 -1.714 -2.224 1.00 88.25 88 TYR A C 1
ATOM 703 O O . TYR A 1 88 ? 2.384 -1.069 -3.181 1.00 88.25 88 TYR A O 1
ATOM 711 N N . ALA A 1 89 ? 2.349 -2.970 -1.985 1.00 86.50 89 ALA A N 1
ATOM 712 C CA . ALA A 1 89 ? 3.358 -3.699 -2.754 1.00 86.50 89 ALA A CA 1
ATOM 713 C C . ALA A 1 89 ? 2.883 -4.107 -4.158 1.00 86.50 89 ALA A C 1
ATOM 715 O O . ALA A 1 89 ? 3.700 -4.292 -5.057 1.00 86.50 89 ALA A O 1
ATOM 716 N N . CYS A 1 90 ? 1.569 -4.186 -4.388 1.00 85.69 90 CYS A N 1
ATOM 717 C CA . CYS A 1 90 ? 1.022 -4.397 -5.730 1.00 85.69 90 CYS A CA 1
ATOM 718 C C . CYS A 1 90 ? 1.203 -3.172 -6.646 1.00 85.69 90 CYS A C 1
ATOM 720 O O . CYS A 1 90 ? 1.285 -3.326 -7.864 1.00 85.69 90 CYS A O 1
ATOM 722 N N . LYS A 1 91 ? 1.288 -1.950 -6.096 1.00 89.31 91 LYS A N 1
ATOM 723 C CA . LYS A 1 91 ? 1.354 -0.710 -6.895 1.00 89.31 91 LYS A CA 1
ATOM 724 C C . LYS A 1 91 ? 2.620 -0.596 -7.759 1.00 89.31 91 LYS A C 1
ATOM 726 O O . LYS A 1 91 ? 2.460 -0.327 -8.949 1.00 89.31 91 LYS A O 1
ATOM 731 N N . PRO A 1 92 ? 3.849 -0.837 -7.251 1.00 90.38 92 PRO A N 1
ATOM 732 C CA . PRO A 1 92 ? 5.046 -0.836 -8.095 1.00 90.38 92 PRO A CA 1
ATOM 733 C C . PRO A 1 92 ? 4.976 -1.823 -9.252 1.00 90.38 92 PRO A C 1
ATOM 735 O O . PRO A 1 92 ? 5.474 -1.541 -10.337 1.00 90.38 92 PRO A O 1
ATOM 738 N N . ILE A 1 93 ? 4.346 -2.976 -9.029 1.00 86.75 93 ILE A N 1
ATOM 739 C CA . ILE A 1 93 ? 4.265 -4.033 -10.035 1.00 86.75 93 ILE A CA 1
ATOM 740 C C . ILE A 1 93 ? 3.239 -3.682 -11.096 1.00 86.75 93 ILE A C 1
ATOM 742 O O . ILE A 1 93 ? 3.559 -3.746 -12.276 1.00 86.75 93 ILE A O 1
ATOM 746 N N . LYS A 1 94 ? 2.072 -3.175 -10.700 1.00 86.69 94 LYS A N 1
ATOM 747 C CA . LYS A 1 94 ? 1.115 -2.576 -11.633 1.00 86.69 94 LYS A CA 1
ATOM 748 C C . LYS A 1 94 ? 1.764 -1.499 -12.509 1.00 86.69 94 LYS A C 1
ATOM 750 O O . LYS A 1 94 ? 1.594 -1.501 -13.725 1.00 86.69 94 LYS A O 1
ATOM 755 N N . TYR A 1 95 ? 2.559 -0.617 -11.907 1.00 90.31 95 TYR A N 1
ATOM 756 C CA . TYR A 1 95 ? 3.280 0.409 -12.653 1.00 90.31 95 TYR A CA 1
ATOM 757 C C . TYR A 1 95 ? 4.338 -0.181 -13.599 1.00 90.31 95 TYR A C 1
ATOM 759 O O . TYR A 1 95 ? 4.425 0.229 -14.754 1.00 90.31 95 TYR A O 1
ATOM 767 N N . PHE A 1 96 ? 5.093 -1.190 -13.162 1.00 90.38 96 PHE A N 1
ATOM 768 C CA . PHE A 1 96 ? 6.027 -1.928 -14.016 1.00 90.38 96 PHE A CA 1
ATOM 769 C C . PHE A 1 96 ? 5.336 -2.562 -15.233 1.00 90.38 96 PHE A C 1
ATOM 771 O O . PHE A 1 96 ? 5.816 -2.401 -16.351 1.00 90.38 96 PHE A O 1
ATOM 778 N N . LEU A 1 97 ? 4.195 -3.226 -15.050 1.00 86.25 97 LEU A N 1
ATOM 779 C CA . LEU A 1 97 ? 3.429 -3.824 -16.152 1.00 86.25 97 LEU A CA 1
ATOM 780 C C . LEU A 1 97 ? 2.924 -2.758 -17.119 1.00 86.25 97 LEU A C 1
ATOM 782 O O . LEU A 1 97 ? 3.036 -2.909 -18.333 1.00 86.25 97 LEU A O 1
ATOM 786 N N . HIS A 1 98 ? 2.428 -1.646 -16.574 1.00 87.06 98 HIS A N 1
ATOM 787 C CA . HIS A 1 98 ? 2.008 -0.508 -17.376 1.00 87.06 98 HIS A CA 1
ATOM 788 C C . HIS A 1 98 ? 3.163 0.052 -18.215 1.00 87.06 98 HIS A C 1
ATOM 790 O O . HIS A 1 98 ? 2.974 0.343 -19.394 1.00 87.06 98 HIS A O 1
ATOM 796 N N . LEU A 1 99 ? 4.373 0.140 -17.647 1.00 89.69 99 LEU A N 1
ATOM 797 C CA . LEU A 1 99 ? 5.575 0.491 -18.401 1.00 89.69 99 LEU A CA 1
ATOM 798 C C . LEU A 1 99 ? 5.864 -0.535 -19.501 1.00 89.69 99 LEU A C 1
ATOM 800 O O . LEU A 1 99 ? 6.299 -0.136 -20.576 1.00 89.69 99 LEU A O 1
ATOM 804 N N . GLN A 1 100 ? 5.613 -1.833 -19.305 1.00 86.38 100 GLN A N 1
ATOM 805 C CA . GLN A 1 100 ? 5.836 -2.818 -20.370 1.00 86.38 100 GLN A CA 1
ATOM 806 C C . GLN A 1 100 ? 4.928 -2.624 -21.581 1.00 86.38 100 GLN A C 1
ATOM 808 O O . GLN A 1 100 ? 5.418 -2.706 -22.705 1.00 86.38 100 GLN A O 1
ATOM 813 N N . CYS A 1 101 ? 3.669 -2.258 -21.360 1.00 84.69 101 CYS A N 1
ATOM 814 C CA . CYS A 1 101 ? 2.695 -2.008 -22.424 1.00 84.69 101 CYS A CA 1
ATOM 815 C C . CYS A 1 101 ? 2.761 -0.590 -23.028 1.00 84.69 101 CYS A C 1
ATOM 817 O O . CYS A 1 101 ? 1.997 -0.281 -23.939 1.00 84.69 101 CYS A O 1
ATOM 819 N N . MET A 1 102 ? 3.610 0.294 -22.499 1.00 86.88 102 MET A N 1
ATOM 820 C CA . MET A 1 102 ? 3.715 1.688 -22.935 1.00 86.88 102 MET A CA 1
ATOM 821 C C . MET A 1 102 ? 4.574 1.837 -24.201 1.00 86.88 102 MET A C 1
ATOM 823 O O . MET A 1 102 ? 5.573 1.137 -24.353 1.00 86.88 102 MET A O 1
ATOM 827 N N . ASP A 1 103 ? 4.239 2.812 -25.058 1.00 89.12 103 ASP A N 1
ATOM 828 C CA . ASP A 1 103 ? 5.035 3.143 -26.247 1.00 89.12 103 ASP A CA 1
ATOM 829 C C . ASP A 1 103 ? 6.487 3.506 -25.894 1.00 89.12 103 ASP A C 1
ATOM 831 O O . ASP A 1 103 ? 6.751 4.279 -24.965 1.00 89.12 103 ASP A O 1
ATOM 835 N N . ASP A 1 104 ? 7.427 3.038 -26.716 1.00 87.88 104 ASP A N 1
ATOM 836 C CA . ASP A 1 104 ? 8.869 3.230 -26.513 1.00 87.88 104 ASP A CA 1
ATOM 837 C C . ASP A 1 104 ? 9.324 4.700 -26.562 1.00 87.88 104 ASP A C 1
ATOM 839 O O . ASP A 1 104 ? 10.370 5.039 -26.011 1.00 87.88 104 ASP A O 1
ATOM 843 N N . ASN A 1 105 ? 8.529 5.591 -27.160 1.00 92.06 105 ASN A N 1
ATOM 844 C CA . ASN A 1 105 ? 8.849 7.018 -27.272 1.00 92.06 105 ASN A CA 1
ATOM 845 C C . ASN A 1 105 ? 8.506 7.824 -26.011 1.00 92.06 105 ASN A C 1
ATOM 847 O O . ASN A 1 105 ? 8.875 8.995 -25.904 1.00 92.06 105 ASN A O 1
ATOM 851 N N . ARG A 1 106 ? 7.772 7.242 -25.053 1.00 92.88 106 ARG A N 1
ATOM 852 C CA . ARG A 1 106 ? 7.374 7.969 -23.845 1.00 92.88 106 ARG A CA 1
ATOM 853 C C . ARG A 1 106 ? 8.522 8.045 -22.843 1.00 92.88 106 ARG A C 1
ATOM 855 O O . ARG A 1 106 ? 9.201 7.058 -22.565 1.00 92.88 106 ARG A O 1
ATOM 862 N N . LEU A 1 107 ? 8.671 9.212 -22.214 1.00 93.56 107 LEU A N 1
ATOM 863 C CA . LEU A 1 107 ? 9.720 9.469 -21.219 1.00 93.56 107 LEU A CA 1
ATOM 864 C C . LEU A 1 107 ? 9.788 8.414 -20.095 1.00 93.56 107 LEU A C 1
ATOM 866 O O . LEU A 1 107 ? 10.892 7.948 -19.821 1.00 93.56 107 LEU A O 1
ATOM 870 N N . PRO A 1 108 ? 8.673 7.956 -19.482 1.00 92.12 108 PRO A N 1
ATOM 871 C CA . PRO A 1 108 ? 8.741 6.939 -18.431 1.00 92.12 108 PRO A CA 1
ATOM 872 C C . PRO A 1 108 ? 9.365 5.619 -18.902 1.00 92.12 108 PRO A C 1
ATOM 874 O O . PRO A 1 108 ? 10.164 5.027 -18.177 1.00 92.12 108 PRO A O 1
ATOM 877 N N . LYS A 1 109 ? 9.064 5.188 -20.135 1.00 93.06 109 LYS A N 1
ATOM 878 C CA . LYS A 1 109 ? 9.627 3.973 -20.740 1.00 93.06 109 LYS A CA 1
ATOM 879 C C . LYS A 1 109 ? 11.119 4.125 -21.026 1.00 93.06 109 LYS A C 1
ATOM 881 O O . LYS A 1 109 ? 11.898 3.213 -20.748 1.00 93.06 109 LYS A O 1
ATOM 886 N N . LEU A 1 110 ? 11.535 5.292 -21.516 1.00 93.38 110 LEU A N 1
ATOM 887 C CA . LEU A 1 110 ? 12.945 5.604 -21.758 1.00 93.38 110 LEU A CA 1
ATOM 888 C C . LEU A 1 110 ? 13.755 5.627 -20.453 1.00 93.38 110 LEU A C 1
ATOM 890 O O . LEU A 1 110 ? 14.800 4.980 -20.364 1.00 93.38 110 LEU A O 1
ATOM 894 N N . CYS A 1 111 ? 13.248 6.301 -19.416 1.00 93.62 111 CYS A N 1
ATOM 895 C CA . CYS A 1 111 ? 13.861 6.305 -18.087 1.00 93.62 111 CYS A CA 1
ATOM 896 C C . CYS A 1 111 ? 13.942 4.890 -17.503 1.00 93.62 111 CYS A C 1
ATOM 898 O O . CYS A 1 111 ? 14.976 4.506 -16.957 1.00 93.62 111 CYS A O 1
ATOM 900 N N . TYR A 1 112 ? 12.877 4.097 -17.652 1.00 93.62 112 TYR A N 1
ATOM 901 C CA . TYR A 1 112 ? 12.862 2.698 -17.242 1.00 93.62 112 TYR A CA 1
ATOM 902 C C . TYR A 1 112 ? 13.965 1.888 -17.928 1.00 93.62 112 TYR A C 1
ATOM 904 O O . TYR A 1 112 ? 14.760 1.255 -17.241 1.00 93.62 112 TYR A O 1
ATOM 912 N N . ARG A 1 113 ? 14.081 1.965 -19.260 1.00 91.94 113 ARG A N 1
ATOM 913 C CA . ARG A 1 113 ? 15.131 1.270 -20.026 1.00 91.94 113 ARG A CA 1
ATOM 914 C C . ARG A 1 113 ? 16.535 1.645 -19.558 1.00 91.94 113 ARG A C 1
ATOM 916 O O . ARG A 1 113 ? 17.400 0.779 -19.453 1.00 91.94 113 ARG A O 1
ATOM 923 N N . MET A 1 114 ? 16.764 2.922 -19.257 1.00 93.69 114 MET A N 1
ATOM 924 C CA . MET A 1 114 ? 18.040 3.385 -18.710 1.00 93.69 114 MET A CA 1
ATOM 925 C C . MET A 1 114 ? 18.321 2.762 -17.336 1.00 93.69 114 MET A C 1
ATOM 927 O O . MET A 1 114 ? 19.403 2.219 -17.118 1.00 93.69 114 MET A O 1
ATOM 931 N N . MET A 1 115 ? 17.343 2.784 -16.426 1.00 92.88 115 MET A N 1
ATOM 932 C CA . MET A 1 115 ? 17.472 2.165 -15.102 1.00 92.88 115 MET A CA 1
ATOM 933 C C . MET A 1 115 ? 17.636 0.642 -15.178 1.00 92.88 115 MET A C 1
ATOM 935 O O . MET A 1 115 ? 18.411 0.075 -14.409 1.00 92.88 115 MET A O 1
ATOM 939 N N . PHE A 1 116 ? 16.955 -0.017 -16.113 1.00 92.62 116 PHE A N 1
ATOM 940 C CA . PHE A 1 116 ? 17.069 -1.452 -16.345 1.00 92.62 116 PHE A CA 1
ATOM 941 C C . PHE A 1 116 ? 18.498 -1.826 -16.752 1.00 92.62 116 PHE A C 1
ATOM 943 O O . PHE A 1 116 ? 19.123 -2.643 -16.081 1.00 92.62 116 PHE A O 1
ATOM 950 N N . LYS A 1 117 ? 19.074 -1.126 -17.739 1.00 92.75 117 LYS A N 1
ATOM 951 C CA . LYS A 1 117 ? 20.478 -1.322 -18.141 1.00 92.75 117 LYS A CA 1
ATOM 952 C C . LYS A 1 117 ? 21.446 -1.108 -16.981 1.00 92.75 117 LYS A C 1
ATOM 954 O O . LYS A 1 117 ? 22.395 -1.864 -16.812 1.00 92.75 117 LYS A O 1
ATOM 959 N N . MET A 1 118 ? 21.216 -0.090 -16.153 1.00 92.94 118 MET A N 1
ATOM 960 C CA . MET A 1 118 ? 22.039 0.137 -14.961 1.00 92.94 118 MET A CA 1
ATOM 961 C C . MET A 1 118 ? 21.929 -1.014 -13.951 1.00 92.94 118 MET A C 1
ATOM 963 O O . MET A 1 118 ? 22.933 -1.383 -13.344 1.00 92.94 118 MET A O 1
ATOM 967 N N . ASN A 1 119 ? 20.735 -1.588 -13.785 1.00 92.44 119 ASN A N 1
ATOM 968 C CA . ASN A 1 119 ? 20.508 -2.740 -12.916 1.00 92.44 119 ASN A CA 1
ATOM 969 C C . ASN A 1 119 ? 21.245 -3.992 -13.415 1.00 92.44 119 ASN A C 1
ATOM 971 O O . ASN A 1 119 ? 21.841 -4.692 -12.6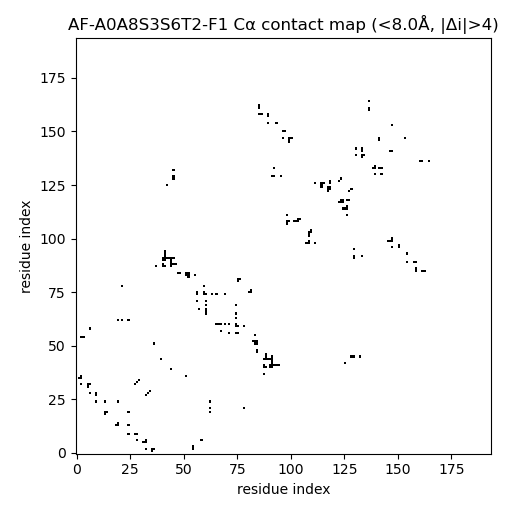03 1.00 92.44 119 ASN A O 1
ATOM 975 N N . GLU A 1 120 ? 21.284 -4.234 -14.729 1.00 89.81 120 GLU A N 1
ATOM 976 C CA . GLU A 1 120 ? 22.077 -5.328 -15.320 1.00 89.81 120 GLU A CA 1
ATOM 977 C C . GLU A 1 120 ? 23.577 -5.189 -15.019 1.00 89.81 120 GLU A C 1
ATOM 979 O O . GLU A 1 120 ? 24.271 -6.180 -14.820 1.00 89.81 120 GLU A O 1
ATOM 984 N N . HIS A 1 121 ? 24.067 -3.953 -14.881 1.00 91.62 121 HIS A N 1
ATOM 985 C CA . HIS A 1 121 ? 25.439 -3.654 -14.455 1.00 91.62 121 HIS A CA 1
ATOM 986 C C . HIS A 1 121 ? 25.610 -3.643 -12.920 1.00 91.62 121 HIS A C 1
ATOM 988 O O . HIS A 1 121 ? 26.588 -3.103 -12.402 1.00 91.62 121 HIS A O 1
ATOM 994 N N . GLY A 1 122 ? 24.646 -4.185 -12.171 1.00 89.50 122 GLY A N 1
ATOM 995 C CA . GLY A 1 122 ? 24.699 -4.319 -10.714 1.00 89.50 122 GLY A CA 1
ATOM 996 C C . GLY A 1 122 ? 24.408 -3.035 -9.930 1.00 89.50 122 GLY A C 1
ATOM 997 O O . GLY A 1 122 ? 24.650 -2.987 -8.722 1.00 89.50 122 GLY A O 1
ATOM 998 N N . ARG A 1 123 ? 23.898 -1.970 -10.566 1.00 91.06 123 ARG A N 1
ATOM 999 C CA . ARG A 1 123 ? 23.529 -0.736 -9.852 1.00 91.06 123 ARG A CA 1
ATOM 1000 C C . ARG A 1 123 ? 22.176 -0.893 -9.171 1.00 91.06 123 ARG A C 1
ATOM 1002 O O . ARG A 1 123 ? 21.183 -1.204 -9.819 1.00 91.06 123 ARG A O 1
ATOM 1009 N N . LEU A 1 124 ? 22.132 -0.584 -7.877 1.00 90.94 124 LEU A N 1
ATOM 1010 C CA . LEU A 1 124 ? 20.900 -0.609 -7.093 1.00 90.94 124 LEU A CA 1
ATOM 1011 C C . LEU A 1 124 ? 20.018 0.598 -7.420 1.00 90.94 124 LEU A C 1
ATOM 1013 O O . LEU A 1 124 ? 20.392 1.741 -7.163 1.00 90.94 124 LEU A O 1
ATOM 1017 N N . ASN A 1 125 ? 18.833 0.342 -7.961 1.00 91.81 125 ASN A N 1
ATOM 1018 C CA . ASN A 1 125 ? 17.836 1.359 -8.280 1.00 91.81 125 ASN A CA 1
ATOM 1019 C C . ASN A 1 125 ? 16.411 0.795 -8.124 1.00 91.81 125 ASN A C 1
ATOM 1021 O O . ASN A 1 125 ? 16.214 -0.295 -7.584 1.00 91.81 125 ASN A O 1
ATOM 1025 N N . TRP A 1 126 ? 15.403 1.540 -8.585 1.00 92.69 126 TRP A N 1
ATOM 1026 C CA . TRP A 1 126 ? 14.008 1.094 -8.550 1.00 92.69 126 TRP A CA 1
ATOM 1027 C C . TRP A 1 126 ? 13.796 -0.255 -9.262 1.00 92.69 126 TRP A C 1
ATOM 1029 O O . TRP A 1 126 ? 13.121 -1.124 -8.714 1.00 92.69 126 TRP A O 1
ATOM 1039 N N . CYS A 1 127 ? 14.444 -0.483 -10.412 1.00 91.44 127 CYS A N 1
ATOM 1040 C CA . CYS A 1 127 ? 14.379 -1.755 -11.140 1.00 91.44 127 CYS A CA 1
ATOM 1041 C C . CYS A 1 127 ? 14.907 -2.914 -10.289 1.00 91.44 127 CYS A C 1
ATOM 1043 O O . CYS A 1 127 ? 14.251 -3.946 -10.213 1.00 91.44 127 CYS A O 1
ATOM 1045 N N . SER A 1 128 ? 16.021 -2.729 -9.574 1.00 91.38 128 SER A N 1
ATOM 1046 C CA . SER A 1 128 ? 16.557 -3.753 -8.663 1.00 91.38 128 SER A CA 1
ATOM 1047 C C . SER A 1 128 ? 15.566 -4.123 -7.561 1.00 91.38 128 SER A C 1
ATOM 1049 O O . SER A 1 128 ? 15.466 -5.284 -7.166 1.00 91.38 128 SER A O 1
ATOM 1051 N N . LYS A 1 129 ? 14.828 -3.137 -7.037 1.00 91.12 129 LYS A N 1
ATOM 1052 C CA . LYS A 1 129 ? 13.831 -3.365 -5.985 1.00 91.12 129 LYS A CA 1
ATOM 1053 C C . LYS A 1 129 ? 12.603 -4.101 -6.522 1.00 91.12 129 LYS A C 1
ATOM 1055 O O . LYS A 1 129 ? 12.149 -5.049 -5.887 1.00 91.12 129 LYS A O 1
ATOM 1060 N N . VAL A 1 130 ? 12.106 -3.711 -7.696 1.00 89.88 130 VAL A N 1
ATOM 1061 C CA . VAL A 1 130 ? 10.993 -4.398 -8.373 1.00 89.88 130 VAL A CA 1
ATOM 1062 C C . VAL A 1 130 ? 11.380 -5.823 -8.761 1.00 89.88 130 VAL A C 1
ATOM 1064 O O . VAL A 1 130 ? 10.603 -6.741 -8.519 1.00 89.88 130 VAL A O 1
ATOM 1067 N N . GLN A 1 131 ? 12.598 -6.027 -9.271 1.00 90.69 131 GLN A N 1
ATOM 1068 C CA . GLN A 1 131 ? 13.144 -7.351 -9.555 1.00 90.69 131 GLN A CA 1
ATOM 1069 C C . GLN A 1 131 ? 13.091 -8.229 -8.306 1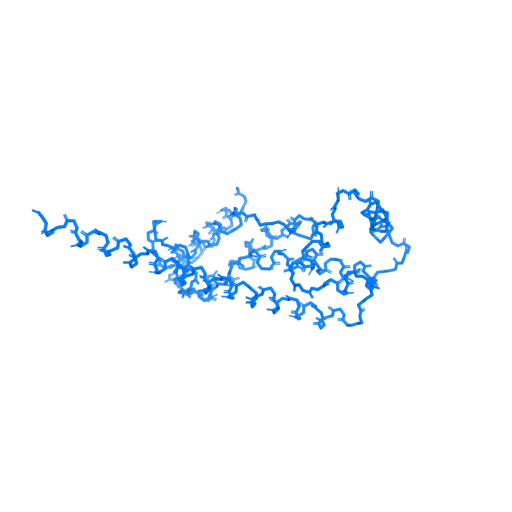.00 90.69 131 GLN A C 1
ATOM 1071 O O . GLN A 1 131 ? 12.467 -9.284 -8.325 1.00 90.69 131 GLN A O 1
ATOM 1076 N N . ARG A 1 132 ? 13.670 -7.778 -7.186 1.00 89.31 132 ARG A N 1
ATOM 1077 C CA . ARG A 1 132 ? 13.633 -8.539 -5.926 1.00 89.31 132 ARG A CA 1
ATOM 1078 C C . ARG A 1 132 ? 12.211 -8.871 -5.493 1.00 89.31 132 ARG A C 1
ATOM 1080 O O . ARG A 1 132 ? 11.977 -10.001 -5.087 1.00 89.31 132 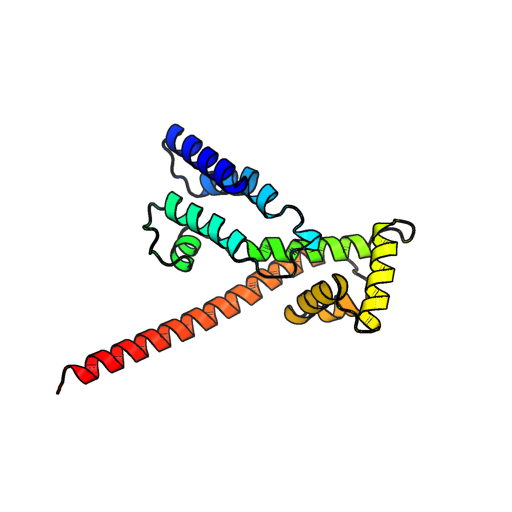ARG A O 1
ATOM 1087 N N . LEU A 1 133 ? 11.284 -7.918 -5.607 1.00 86.38 133 LEU A N 1
ATOM 1088 C CA . LEU A 1 133 ? 9.882 -8.121 -5.246 1.00 86.38 133 LEU A CA 1
ATOM 1089 C C . LEU A 1 133 ? 9.204 -9.179 -6.131 1.00 86.38 133 LEU A C 1
ATOM 1091 O O . LEU A 1 133 ? 8.433 -9.988 -5.629 1.00 86.38 133 LEU A O 1
ATOM 1095 N N . LEU A 1 134 ? 9.495 -9.216 -7.432 1.00 85.81 134 LEU A N 1
ATOM 1096 C CA . LEU A 1 134 ? 8.969 -10.250 -8.328 1.00 85.81 134 LEU A CA 1
ATOM 1097 C C . LEU A 1 134 ? 9.582 -11.619 -8.018 1.00 85.81 134 LEU A C 1
ATOM 1099 O O . LEU A 1 134 ? 8.848 -12.589 -7.846 1.00 85.81 134 LEU A O 1
ATOM 1103 N N . PHE A 1 135 ? 10.906 -11.695 -7.868 1.00 86.75 135 PHE A N 1
ATOM 1104 C CA . PHE A 1 135 ? 11.603 -12.942 -7.542 1.00 86.75 135 PHE A CA 1
ATOM 1105 C C . PHE A 1 135 ? 11.168 -13.513 -6.187 1.00 86.75 135 PHE A C 1
ATOM 1107 O O . PHE A 1 135 ? 10.898 -14.708 -6.094 1.00 86.75 135 PHE A O 1
ATOM 1114 N N . SER A 1 136 ? 11.015 -12.674 -5.156 1.00 83.38 136 SER A N 1
ATOM 1115 C CA . SER A 1 136 ? 10.582 -13.120 -3.824 1.00 83.38 136 SER A CA 1
ATOM 1116 C C . SER A 1 136 ? 9.157 -13.670 -3.794 1.00 83.38 136 SER A C 1
ATOM 1118 O O . SER A 1 136 ? 8.807 -14.372 -2.856 1.00 83.38 136 SER A O 1
ATOM 1120 N N . ASN A 1 137 ? 8.333 -13.331 -4.788 1.00 79.88 137 ASN A N 1
ATOM 1121 C CA . ASN A 1 137 ? 6.955 -13.803 -4.910 1.00 79.88 137 ASN A CA 1
ATOM 1122 C C . ASN A 1 137 ? 6.794 -14.883 -6.003 1.00 79.88 137 ASN A C 1
ATOM 1124 O O . ASN A 1 137 ? 5.667 -15.220 -6.350 1.00 79.88 137 ASN A O 1
ATOM 1128 N N . GLY A 1 138 ? 7.892 -15.418 -6.560 1.00 81.25 138 GLY A N 1
ATOM 1129 C CA . GLY A 1 138 ? 7.857 -16.488 -7.571 1.00 81.25 138 GLY A CA 1
ATOM 1130 C C . GLY A 1 138 ? 7.592 -16.024 -9.009 1.00 81.25 138 GLY A C 1
ATOM 1131 O O . GLY A 1 138 ? 7.356 -16.844 -9.890 1.00 81.25 138 GLY A O 1
ATOM 1132 N N . PHE A 1 139 ? 7.669 -14.720 -9.275 1.00 81.12 139 PHE A N 1
ATOM 1133 C CA . PHE A 1 139 ? 7.363 -14.099 -10.568 1.00 81.12 139 PHE A CA 1
ATOM 1134 C C . PHE A 1 139 ? 8.605 -13.684 -11.376 1.00 81.12 139 PHE A C 1
ATOM 1136 O O . PHE A 1 139 ? 8.542 -12.786 -12.218 1.00 81.12 139 PHE A O 1
ATOM 1143 N N . GLY A 1 140 ? 9.750 -14.332 -11.141 1.00 81.94 140 GLY A N 1
ATOM 1144 C CA . GLY A 1 140 ? 11.010 -14.021 -11.833 1.00 81.94 140 GLY A CA 1
ATOM 1145 C C . GLY A 1 140 ? 10.913 -14.114 -13.363 1.00 81.94 140 GLY A C 1
ATOM 1146 O O . GLY A 1 140 ? 11.448 -13.261 -14.063 1.00 81.94 140 GLY A O 1
ATOM 1147 N N . VAL A 1 141 ? 10.127 -15.061 -13.885 1.00 82.00 141 VAL A N 1
ATOM 1148 C CA . VAL A 1 141 ? 9.930 -15.267 -15.336 1.00 82.00 141 VAL A CA 1
ATOM 1149 C C . VAL A 1 141 ? 9.377 -14.018 -16.036 1.00 82.00 141 VAL A C 1
ATOM 1151 O O . VAL A 1 141 ? 9.747 -13.703 -17.168 1.00 82.00 141 VAL A O 1
ATOM 1154 N N . VAL A 1 142 ? 8.510 -13.259 -15.363 1.00 82.25 142 VAL A N 1
ATOM 1155 C CA . VAL A 1 142 ? 7.939 -12.023 -15.926 1.00 82.25 142 VAL A CA 1
ATOM 1156 C C . VAL A 1 142 ? 8.965 -10.899 -15.954 1.00 82.25 142 VAL A C 1
ATOM 1158 O O . VAL A 1 142 ? 8.974 -10.079 -16.870 1.00 82.25 142 VAL A O 1
ATOM 1161 N N . TRP A 1 143 ? 9.874 -10.884 -14.981 1.00 85.56 143 TRP A N 1
ATOM 1162 C CA . TRP A 1 143 ? 11.009 -9.977 -15.021 1.00 85.56 143 TRP A CA 1
ATOM 1163 C C . TRP A 1 143 ? 11.962 -10.311 -16.173 1.00 85.56 143 TRP A C 1
ATOM 1165 O O . TRP A 1 143 ? 12.429 -9.403 -16.850 1.00 85.56 143 TRP A O 1
ATOM 1175 N N . GLU A 1 144 ? 12.250 -11.586 -16.421 1.00 84.44 144 GLU A N 1
ATOM 1176 C CA . GLU A 1 144 ? 13.193 -11.997 -17.471 1.00 84.44 144 GLU A CA 1
ATOM 1177 C C . GLU A 1 144 ? 12.638 -11.783 -18.879 1.00 84.44 144 GLU A C 1
ATOM 1179 O O . GLU A 1 144 ? 13.335 -11.273 -19.752 1.00 84.44 144 GLU A O 1
ATOM 1184 N N . SER A 1 145 ? 11.368 -12.122 -19.092 1.00 82.31 145 SER A N 1
ATOM 1185 C CA . SER A 1 145 ? 10.725 -11.986 -20.401 1.00 82.31 145 SER A CA 1
ATOM 1186 C C . SER A 1 145 ? 10.499 -10.533 -20.822 1.00 82.31 145 SER A C 1
ATOM 1188 O O . SER A 1 145 ? 10.348 -10.275 -22.013 1.00 82.31 145 SER A O 1
ATOM 1190 N N . GLN A 1 146 ? 10.464 -9.580 -19.875 1.00 81.56 146 GLN A N 1
ATOM 1191 C CA . GLN A 1 146 ? 10.179 -8.156 -20.133 1.00 81.56 146 GLN A CA 1
ATOM 1192 C C . GLN A 1 146 ? 8.915 -7.929 -20.985 1.00 81.56 146 GLN A C 1
ATOM 1194 O O . GLN A 1 146 ? 8.733 -6.887 -21.611 1.00 81.56 146 GLN A O 1
ATOM 1199 N N . SER A 1 147 ? 8.017 -8.911 -20.995 1.00 70.81 147 SER A N 1
ATOM 1200 C CA . SER A 1 147 ? 6.820 -8.943 -21.817 1.00 70.81 147 SER A CA 1
ATOM 1201 C C . SER A 1 147 ? 5.714 -9.568 -20.997 1.00 70.81 147 SER A C 1
ATOM 1203 O O . SER A 1 147 ? 5.914 -10.611 -20.374 1.00 70.81 147 SER A O 1
ATOM 1205 N N . VAL A 1 148 ? 4.545 -8.944 -20.998 1.00 67.19 148 VAL A N 1
ATOM 1206 C CA . VAL A 1 148 ? 3.368 -9.496 -20.334 1.00 67.19 148 VAL A CA 1
ATOM 1207 C C . VAL A 1 148 ? 2.295 -9.635 -21.396 1.00 67.19 148 VAL A C 1
ATOM 1209 O O . VAL A 1 148 ? 2.015 -8.669 -22.100 1.00 67.19 148 VAL A O 1
ATOM 1212 N N . GLY A 1 149 ? 1.747 -10.844 -21.539 1.00 68.06 149 GLY A N 1
ATOM 1213 C CA . GLY A 1 149 ? 0.657 -11.115 -22.475 1.00 68.06 149 GLY A CA 1
ATOM 1214 C C . GLY A 1 149 ? -0.600 -10.347 -22.071 1.00 68.06 149 GLY A C 1
ATOM 1215 O O . GLY A 1 149 ? -0.917 -9.318 -22.658 1.00 68.06 149 GLY A O 1
ATOM 1216 N N . ASP A 1 150 ? -1.290 -10.815 -21.029 1.00 72.31 150 ASP A N 1
ATOM 1217 C CA . ASP A 1 150 ? -2.453 -10.122 -20.470 1.00 72.31 150 ASP A CA 1
ATOM 1218 C C . ASP A 1 150 ? -2.098 -9.432 -19.145 1.00 72.31 150 ASP A C 1
ATOM 1220 O O . ASP A 1 150 ? -1.955 -10.066 -18.095 1.00 72.31 150 ASP A O 1
ATOM 1224 N N . ALA A 1 151 ? -1.951 -8.107 -19.199 1.00 66.50 151 ALA A N 1
ATOM 1225 C CA . ALA A 1 151 ? -1.622 -7.286 -18.038 1.00 66.50 151 ALA A CA 1
ATOM 1226 C C . ALA A 1 151 ? -2.706 -7.326 -16.945 1.00 66.50 151 ALA A C 1
ATOM 1228 O O . ALA A 1 151 ? -2.366 -7.235 -15.766 1.00 66.50 151 ALA A O 1
ATOM 1229 N N . LYS A 1 152 ? -3.992 -7.489 -17.298 1.00 66.44 152 LYS A N 1
ATOM 1230 C CA . LYS A 1 152 ? -5.083 -7.538 -16.307 1.00 66.44 152 LYS A CA 1
ATOM 1231 C C . LYS A 1 152 ? -5.070 -8.851 -15.540 1.00 66.44 152 LYS A C 1
ATOM 1233 O O . LYS A 1 152 ? -5.102 -8.840 -14.313 1.00 66.44 152 LYS A O 1
ATOM 1238 N N . LEU A 1 153 ? -4.953 -9.962 -16.264 1.00 63.94 153 LEU A N 1
ATOM 1239 C CA . LEU A 1 153 ? -4.876 -11.293 -15.666 1.00 63.94 153 LEU A CA 1
ATOM 1240 C C . LEU A 1 153 ? -3.657 -11.412 -14.740 1.00 63.94 153 LEU A C 1
ATOM 1242 O O . LEU A 1 153 ? -3.727 -12.032 -13.681 1.00 63.94 153 LEU A O 1
ATOM 1246 N N . TYR A 1 154 ? -2.557 -10.748 -15.099 1.00 67.38 154 TYR A N 1
ATOM 1247 C CA . TYR A 1 154 ? -1.370 -10.703 -14.260 1.00 67.38 154 TYR A CA 1
ATOM 1248 C C . TYR A 1 154 ? -1.556 -9.866 -12.987 1.00 67.38 154 TYR A C 1
ATOM 1250 O O . TYR A 1 154 ? -1.104 -10.284 -11.925 1.00 67.38 154 TYR A O 1
ATOM 1258 N N . GLU A 1 155 ? -2.218 -8.705 -13.051 1.00 64.25 155 GLU A N 1
ATOM 1259 C CA . GLU A 1 155 ? -2.520 -7.907 -11.852 1.00 64.25 155 GLU A CA 1
ATOM 1260 C C . GLU A 1 155 ? -3.361 -8.698 -10.838 1.00 64.25 155 GLU A C 1
ATOM 1262 O O . GLU A 1 155 ? -3.034 -8.717 -9.648 1.00 64.25 155 GLU A O 1
ATOM 1267 N N . GLU A 1 156 ? -4.407 -9.381 -11.310 1.00 67.69 156 GLU A N 1
ATOM 1268 C CA . GLU A 1 156 ? -5.290 -10.198 -10.470 1.00 67.69 156 GLU A CA 1
ATOM 1269 C C . GLU A 1 156 ? -4.540 -11.384 -9.856 1.00 67.69 156 GLU A C 1
ATOM 1271 O O . GLU A 1 156 ? -4.602 -11.615 -8.645 1.00 67.69 156 GLU A O 1
ATOM 1276 N N . PHE A 1 157 ? -3.761 -12.095 -10.673 1.00 65.94 157 PHE A N 1
ATOM 1277 C CA . PHE A 1 157 ? -2.971 -13.235 -10.221 1.00 65.94 157 PHE A CA 1
ATOM 1278 C C . PHE A 1 157 ? -1.857 -12.817 -9.250 1.00 65.94 157 PHE A C 1
ATOM 1280 O O . PHE A 1 157 ? -1.588 -13.506 -8.267 1.00 65.94 157 PHE A O 1
ATOM 1287 N N . PHE A 1 158 ? -1.244 -11.652 -9.458 1.00 67.38 158 PHE A N 1
ATOM 1288 C CA . PHE A 1 158 ? -0.226 -11.121 -8.560 1.00 67.38 158 PHE A CA 1
ATOM 1289 C C . PHE A 1 158 ? -0.808 -10.727 -7.196 1.00 67.38 158 PHE A C 1
ATOM 1291 O O . PHE A 1 158 ? -0.251 -11.082 -6.153 1.00 67.38 158 PHE A O 1
ATOM 1298 N N . GLN A 1 159 ? -1.956 -10.041 -7.185 1.00 67.56 159 GLN A N 1
ATOM 1299 C CA . GLN A 1 159 ? -2.644 -9.675 -5.946 1.00 67.56 159 GLN A CA 1
ATOM 1300 C C . GLN A 1 159 ? -3.098 -10.919 -5.169 1.00 67.56 159 GLN A C 1
ATOM 1302 O O . GLN A 1 159 ? -2.958 -10.967 -3.942 1.00 67.56 159 GLN A O 1
ATOM 1307 N N . PHE A 1 160 ? -3.568 -11.948 -5.877 1.00 67.50 160 PHE A N 1
ATOM 1308 C CA . PHE A 1 160 ? -3.882 -13.252 -5.303 1.00 67.50 160 PHE A CA 1
ATOM 1309 C C . PHE A 1 160 ? -2.642 -13.913 -4.679 1.00 67.50 160 PHE A C 1
ATOM 1311 O O . PHE A 1 160 ? -2.671 -14.299 -3.509 1.00 67.50 160 PHE A O 1
ATOM 1318 N N . CYS A 1 161 ? -1.521 -13.973 -5.401 1.00 65.44 161 CYS A N 1
ATOM 1319 C CA . CYS A 1 161 ? -0.297 -14.607 -4.911 1.00 65.44 161 CYS A CA 1
ATOM 1320 C C . CYS A 1 161 ? 0.329 -13.895 -3.708 1.00 65.44 161 CYS A C 1
ATOM 1322 O O . CYS A 1 161 ? 0.709 -14.582 -2.763 1.00 65.44 161 CYS A O 1
ATOM 1324 N N . ILE A 1 162 ? 0.387 -12.555 -3.665 1.00 67.56 162 ILE A N 1
ATOM 1325 C CA . ILE A 1 162 ? 0.860 -11.854 -2.453 1.00 67.56 162 ILE A CA 1
ATOM 1326 C C . ILE A 1 162 ? -0.055 -12.163 -1.265 1.00 67.56 162 ILE A C 1
ATOM 1328 O O . ILE A 1 162 ? 0.429 -12.388 -0.152 1.00 67.56 162 ILE A O 1
ATOM 1332 N N . SER A 1 163 ? -1.372 -12.162 -1.486 1.00 65.00 163 SER A N 1
ATOM 1333 C 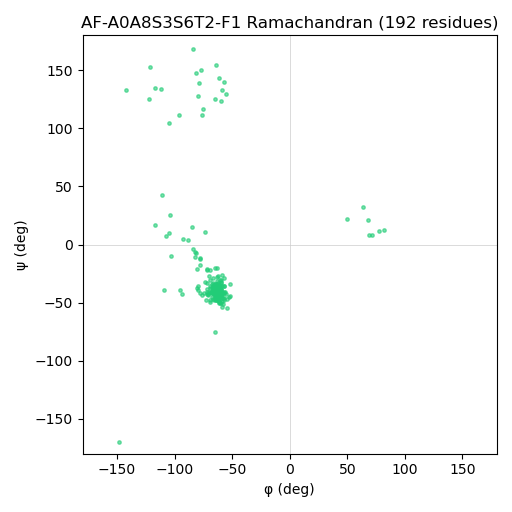CA . SER A 1 163 ? -2.344 -12.424 -0.422 1.00 65.00 163 SER A CA 1
ATOM 1334 C C . SER A 1 163 ? -2.153 -13.829 0.158 1.00 65.00 163 SER A C 1
ATOM 1336 O O . SER A 1 163 ? -2.075 -13.983 1.375 1.00 65.00 163 SER A O 1
ATOM 1338 N N . ASN A 1 164 ? -1.954 -14.833 -0.698 1.00 59.22 164 ASN A N 1
ATOM 1339 C CA . ASN A 1 164 ? -1.753 -16.221 -0.276 1.00 59.22 164 ASN A CA 1
ATOM 1340 C C . ASN A 1 164 ? -0.366 -16.488 0.318 1.00 59.22 164 ASN A C 1
ATOM 1342 O O . ASN A 1 164 ? -0.262 -17.162 1.340 1.00 59.22 164 ASN A O 1
ATOM 1346 N N . HIS A 1 165 ? 0.697 -15.929 -0.269 1.00 57.88 165 HIS A N 1
ATOM 1347 C CA . HIS A 1 165 ? 2.064 -16.077 0.239 1.00 57.88 165 HIS A CA 1
ATOM 1348 C C . HIS A 1 165 ? 2.188 -15.521 1.663 1.00 57.88 165 HIS A C 1
ATOM 1350 O O . HIS A 1 165 ? 2.923 -16.043 2.498 1.00 57.88 165 HIS A O 1
ATOM 1356 N N . LYS A 1 166 ? 1.424 -14.472 1.977 1.00 57.69 166 LYS A N 1
ATOM 1357 C CA . LYS A 1 166 ? 1.411 -13.881 3.310 1.00 57.69 166 LYS A CA 1
ATOM 1358 C C . LYS A 1 166 ? 0.545 -14.641 4.308 1.00 57.69 166 LYS A C 1
ATOM 1360 O O . LYS A 1 166 ? 0.967 -14.777 5.449 1.00 57.69 166 LYS A O 1
ATOM 1365 N N . LEU A 1 167 ? -0.603 -15.173 3.884 1.00 52.41 167 LEU A N 1
ATOM 1366 C CA . LEU A 1 167 ? -1.412 -16.071 4.713 1.00 52.41 167 LEU A CA 1
ATOM 1367 C C . LEU A 1 167 ? -0.619 -17.322 5.118 1.00 52.41 167 LEU A C 1
ATOM 1369 O O . LEU A 1 167 ? -0.695 -17.730 6.272 1.00 52.41 167 LEU A O 1
ATOM 1373 N N . ALA A 1 168 ? 0.200 -17.873 4.217 1.00 48.00 168 ALA A N 1
ATOM 1374 C CA . ALA A 1 168 ? 1.083 -18.998 4.524 1.00 48.00 168 ALA A CA 1
ATOM 1375 C C . ALA A 1 168 ? 2.148 -18.637 5.582 1.00 48.00 168 ALA A C 1
ATOM 1377 O O . ALA A 1 168 ? 2.332 -19.371 6.550 1.00 48.00 168 ALA A O 1
ATOM 1378 N N . ILE A 1 169 ? 2.789 -17.467 5.461 1.00 52.78 169 ILE A N 1
ATOM 1379 C CA . ILE A 1 169 ? 3.784 -16.996 6.442 1.00 52.78 169 ILE A CA 1
ATOM 1380 C C . ILE A 1 169 ? 3.131 -16.650 7.790 1.00 52.78 169 ILE A C 1
ATOM 1382 O O . ILE A 1 169 ? 3.692 -16.958 8.837 1.00 52.78 169 ILE A O 1
ATOM 1386 N N . GLU A 1 170 ? 1.957 -16.014 7.796 1.00 53.88 170 GLU A N 1
ATOM 1387 C CA . GLU A 1 170 ? 1.243 -15.657 9.029 1.00 53.88 170 GLU A CA 1
ATOM 1388 C C . GLU A 1 170 ? 0.759 -16.910 9.780 1.00 53.88 170 GLU A C 1
ATOM 1390 O O . GLU A 1 170 ? 0.926 -16.975 10.995 1.00 53.88 170 GLU A O 1
ATOM 1395 N N . GLN A 1 171 ? 0.295 -17.951 9.078 1.00 51.69 171 GLN A N 1
ATOM 1396 C CA . GLN A 1 171 ? -0.038 -19.250 9.683 1.00 51.69 171 GLN A CA 1
ATOM 1397 C C . GLN A 1 171 ? 1.193 -19.974 10.253 1.00 51.69 171 GLN A C 1
ATOM 1399 O O . GLN A 1 171 ? 1.123 -20.553 11.339 1.00 51.69 171 GLN A O 1
ATOM 1404 N N . GLU A 1 172 ? 2.338 -19.918 9.568 1.00 47.00 172 GLU A N 1
ATOM 1405 C CA . GLU A 1 172 ? 3.594 -20.481 10.079 1.00 47.00 172 GLU A CA 1
ATOM 1406 C C . GLU A 1 172 ? 4.130 -19.727 11.304 1.00 47.00 172 GLU A C 1
ATOM 1408 O O . GLU A 1 172 ? 4.663 -20.345 12.229 1.00 47.00 172 GLU A O 1
ATOM 1413 N N . VAL A 1 173 ? 3.990 -18.398 11.336 1.00 56.38 173 VAL A N 1
ATOM 1414 C CA . VAL A 1 173 ? 4.402 -17.567 12.476 1.00 56.38 173 VAL A CA 1
ATOM 1415 C C . VAL A 1 173 ? 3.455 -17.760 13.660 1.00 56.38 173 VAL A C 1
ATOM 1417 O O . VAL A 1 173 ? 3.934 -17.930 14.781 1.00 56.38 173 VAL A O 1
ATOM 1420 N N . ASP A 1 174 ? 2.139 -17.822 13.451 1.00 49.31 174 ASP A N 1
ATOM 1421 C CA . ASP A 1 174 ? 1.174 -18.084 14.526 1.00 49.31 174 ASP A CA 1
ATOM 1422 C C . ASP A 1 174 ? 1.338 -19.497 15.117 1.00 49.31 174 ASP A C 1
ATOM 1424 O O . ASP A 1 174 ? 1.251 -19.660 16.340 1.00 49.31 174 ASP A O 1
ATOM 1428 N N . MET A 1 175 ? 1.684 -20.509 14.306 1.00 44.66 175 MET A N 1
ATOM 1429 C CA . MET A 1 175 ? 2.073 -21.837 14.808 1.00 44.66 175 MET A CA 1
ATOM 1430 C C . MET A 1 175 ? 3.340 -21.791 15.675 1.00 44.66 175 MET A C 1
ATOM 1432 O O . MET A 1 175 ? 3.349 -22.361 16.768 1.00 44.66 175 MET A O 1
ATOM 1436 N N . LYS A 1 176 ? 4.389 -21.081 15.244 1.00 47.06 176 LYS A N 1
ATOM 1437 C CA . LYS A 1 176 ? 5.651 -20.952 16.001 1.00 47.06 176 LYS A CA 1
ATOM 1438 C C . LYS A 1 176 ? 5.466 -20.172 17.308 1.00 47.06 176 LYS A C 1
ATOM 1440 O O . LYS A 1 176 ? 5.929 -20.610 18.356 1.00 47.06 176 LYS A O 1
ATOM 1445 N N . THR A 1 177 ? 4.694 -19.086 17.284 1.00 46.41 177 THR A N 1
ATOM 1446 C CA . THR A 1 177 ? 4.404 -18.263 18.475 1.00 46.41 177 THR A CA 1
ATOM 1447 C C . THR A 1 177 ? 3.513 -19.005 19.483 1.00 46.41 177 THR A C 1
ATOM 1449 O O . THR A 1 177 ? 3.610 -18.794 20.694 1.00 46.41 177 THR A O 1
ATOM 1452 N N . SER A 1 178 ? 2.640 -19.896 19.000 1.00 48.31 178 SER A N 1
ATOM 1453 C CA . SER A 1 178 ? 1.818 -20.767 19.851 1.00 48.31 178 SER A CA 1
ATOM 1454 C C . SER A 1 178 ? 2.659 -21.866 20.507 1.00 48.31 178 SER A C 1
ATOM 1456 O O . SER A 1 178 ? 2.477 -22.146 21.689 1.00 48.31 178 SER A O 1
ATOM 1458 N N . GLN A 1 179 ? 3.631 -22.434 19.787 1.00 46.97 179 GLN A N 1
ATOM 1459 C CA . GLN A 1 179 ? 4.599 -23.386 20.343 1.00 46.97 179 GLN A CA 1
ATOM 1460 C C . GLN A 1 179 ? 5.538 -22.739 21.374 1.00 46.97 179 GLN A C 1
ATOM 1462 O O . GLN A 1 179 ? 5.766 -23.333 22.426 1.00 46.97 179 GLN A O 1
ATOM 1467 N N . GLU A 1 180 ? 6.011 -21.511 21.142 1.00 46.47 180 GLU A N 1
ATOM 1468 C CA . GLU A 1 180 ? 6.817 -20.759 22.117 1.00 46.47 180 GLU A CA 1
ATOM 1469 C C . GLU A 1 180 ? 6.024 -20.414 23.385 1.00 46.47 180 GLU A C 1
ATOM 1471 O O . GLU A 1 180 ? 6.533 -20.584 24.491 1.00 46.47 180 GLU A O 1
ATOM 1476 N N . LYS A 1 181 ? 4.744 -20.027 23.268 1.00 47.19 181 LYS A N 1
ATOM 1477 C CA . LYS A 1 181 ? 3.875 -19.813 24.439 1.00 47.19 181 LYS A CA 1
ATOM 1478 C C . LYS A 1 181 ? 3.618 -21.097 25.229 1.00 47.19 181 LYS A C 1
ATOM 1480 O O . LYS A 1 181 ? 3.639 -21.054 26.455 1.00 47.19 181 LYS A O 1
ATOM 1485 N N . ILE A 1 182 ? 3.414 -22.236 24.562 1.00 49.72 182 ILE A N 1
ATOM 1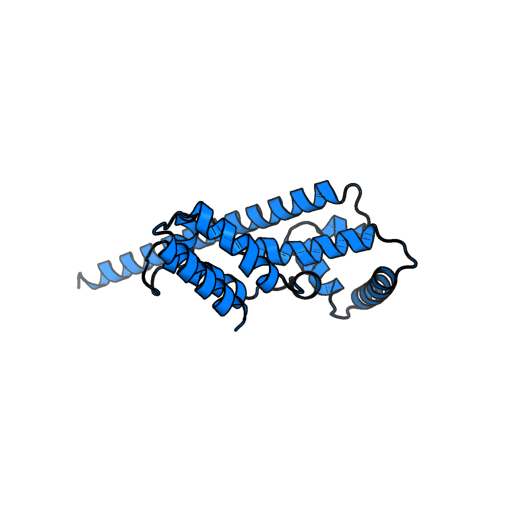486 C CA . ILE A 1 182 ? 3.274 -23.546 25.226 1.00 49.72 182 ILE A CA 1
ATOM 1487 C C . ILE A 1 182 ? 4.596 -23.955 25.897 1.00 49.72 182 ILE A C 1
ATOM 1489 O O . ILE A 1 182 ? 4.576 -24.499 27.000 1.00 49.72 182 ILE A O 1
ATOM 1493 N N . GLY A 1 183 ? 5.738 -23.660 25.270 1.00 44.12 183 GLY A N 1
ATOM 1494 C CA . GLY A 1 183 ? 7.069 -23.846 25.850 1.00 44.12 183 GLY A CA 1
ATOM 1495 C C . GLY A 1 183 ? 7.278 -23.011 27.114 1.00 44.12 183 GLY A C 1
ATOM 1496 O O . GLY A 1 183 ? 7.649 -23.558 28.147 1.00 44.12 183 GLY A O 1
ATOM 1497 N N . CYS A 1 184 ? 6.952 -21.717 27.082 1.00 41.75 184 CYS A N 1
ATOM 1498 C CA . CYS A 1 184 ? 7.043 -20.837 28.250 1.00 41.75 184 CYS A CA 1
ATOM 1499 C C . CYS A 1 184 ? 6.088 -21.242 29.387 1.00 41.75 184 CYS A C 1
ATOM 1501 O O . CYS A 1 184 ? 6.494 -21.213 30.543 1.00 41.75 184 CYS A O 1
ATOM 1503 N N . ILE A 1 185 ? 4.858 -21.679 29.084 1.00 45.47 185 ILE A N 1
ATOM 1504 C CA . ILE A 1 185 ? 3.908 -22.174 30.101 1.00 45.47 185 ILE A CA 1
ATOM 1505 C C . ILE A 1 185 ? 4.425 -23.462 30.760 1.00 45.47 185 ILE A C 1
ATOM 1507 O O . ILE A 1 185 ? 4.308 -23.621 31.973 1.00 45.47 185 ILE A O 1
ATOM 1511 N N . LYS A 1 186 ? 5.044 -24.370 29.991 1.00 46.91 186 LYS A N 1
ATOM 1512 C CA . LYS A 1 186 ? 5.655 -25.588 30.545 1.00 46.91 186 LYS A CA 1
ATOM 1513 C C . LYS A 1 186 ? 6.826 -25.284 31.484 1.00 46.91 186 LYS A C 1
ATOM 1515 O O . LYS A 1 186 ? 6.924 -25.946 32.505 1.00 46.91 186 LYS A O 1
ATOM 1520 N N . ILE A 1 187 ? 7.655 -24.284 31.167 1.00 49.00 187 ILE A N 1
ATOM 1521 C CA . ILE A 1 187 ? 8.799 -23.869 32.002 1.00 49.00 187 ILE A CA 1
ATOM 1522 C C . ILE A 1 187 ? 8.327 -23.204 33.308 1.00 49.00 187 ILE A C 1
ATOM 1524 O O . ILE A 1 187 ? 8.917 -23.435 34.361 1.00 49.00 187 ILE A O 1
ATOM 1528 N N . CYS A 1 188 ? 7.249 -22.412 33.268 1.00 43.91 188 CYS A N 1
ATOM 1529 C CA . CYS A 1 188 ? 6.666 -21.817 34.474 1.00 43.91 188 CYS A CA 1
ATOM 1530 C C . CYS A 1 188 ? 6.056 -22.875 35.410 1.00 43.91 188 CYS A C 1
ATOM 1532 O O . CYS A 1 188 ? 6.301 -22.816 36.608 1.00 43.91 188 CYS A O 1
ATOM 1534 N N . ASN A 1 189 ? 5.350 -23.880 34.878 1.00 45.75 189 ASN A N 1
ATOM 1535 C CA . ASN A 1 189 ? 4.733 -24.929 35.701 1.00 45.75 189 ASN A CA 1
ATOM 1536 C C . ASN A 1 189 ? 5.744 -25.913 36.322 1.00 45.75 189 ASN A C 1
ATOM 1538 O O . ASN A 1 189 ? 5.414 -26.572 37.302 1.00 45.75 189 ASN A O 1
ATOM 1542 N N . THR A 1 190 ? 6.957 -26.045 35.775 1.00 48.22 190 THR A N 1
ATOM 1543 C CA . THR A 1 190 ? 8.023 -26.870 36.377 1.00 48.22 190 THR A CA 1
ATOM 1544 C C . THR A 1 190 ? 8.771 -26.172 37.511 1.00 48.22 190 THR A C 1
ATOM 1546 O O . THR A 1 190 ? 9.338 -26.859 38.349 1.00 48.22 190 THR A O 1
ATOM 1549 N N . ASN A 1 191 ? 8.740 -24.838 37.578 1.00 45.81 191 ASN A N 1
ATOM 1550 C CA . ASN A 1 191 ? 9.435 -24.061 38.613 1.00 45.81 191 ASN A CA 1
ATOM 1551 C C . ASN A 1 191 ? 8.550 -23.747 39.840 1.00 45.81 191 ASN A C 1
ATOM 1553 O O . ASN A 1 191 ? 8.982 -23.016 40.724 1.00 45.81 191 ASN A O 1
ATOM 1557 N N . GLU A 1 192 ? 7.320 -24.271 39.889 1.00 43.25 192 GLU A N 1
ATOM 1558 C CA . GLU A 1 192 ? 6.400 -24.160 41.036 1.00 43.25 192 GLU A CA 1
ATOM 1559 C C . GLU A 1 192 ? 6.250 -25.491 41.815 1.00 43.25 192 GLU A C 1
ATOM 1561 O O . GLU A 1 192 ? 5.415 -25.581 42.711 1.00 43.25 192 GLU A O 1
ATOM 1566 N N . ILE A 1 193 ? 7.038 -26.531 41.488 1.00 45.34 193 ILE A N 1
ATOM 1567 C CA . ILE A 1 193 ? 6.999 -27.865 42.141 1.00 45.34 193 ILE A CA 1
ATOM 1568 C C . ILE A 1 193 ? 8.330 -28.205 42.866 1.00 45.34 193 ILE A C 1
ATOM 1570 O O . ILE A 1 193 ? 8.566 -29.350 43.237 1.00 45.34 193 ILE A O 1
ATOM 1574 N N . GLU A 1 194 ? 9.187 -27.219 43.136 1.00 37.25 194 GLU A N 1
ATOM 1575 C CA . GLU A 1 194 ? 10.315 -27.331 44.088 1.00 37.25 194 GLU A CA 1
ATOM 1576 C C . GLU A 1 194 ? 10.159 -26.305 45.213 1.00 37.25 194 GLU A C 1
ATOM 1578 O O . GLU A 1 194 ? 10.444 -26.670 46.377 1.00 37.25 194 GLU A O 1
#

Organism: Mytilus edulis (NCBI:txid6550)

Sequence (194 aa):
MQCEKALNMIKHCMCKLGTRDINLGFKLFDSMVAPILYYGAELWGTEKVKDIETVQNKFCKWLLGMGQKTNNHIARGECGRHELYINYACKPIKYFLHLQCMDDNRLPKLCYRMMFKMNEHGRLNWCSKVQRLLFSNGFGVVWESQSVGDAKLYEEFFQFCISNHKLAIEQEVDMKTSQEKIGCIKICNTNEIE

pLDDT: mean 80.17, std 15.66, range [37.25, 93.69]